Protein AF-0000000086678876 (afdb_homodimer)

Organism: NCBI:txid175570

Sequence (194 aa):
MVIDLQVRGDSGPVLAHASGFEWTQDLIDLDGSVYPMLAGLCAYLDTVFNQRQVPMLLAELERLPSGVIPVAAAAEIRRLAAMVMEGQHRYLWFCGDMVIDLQVRGDSGPVLAHASGFEWTQDLIDLDGSVYPMLAGLCAYLDTVFNQRQVPMLLAELERLPSGVIPVAAAAEIRRLAAMVMEGQHRYLWFCGD

Solvent-accessible surface area (backbone atoms only — not comparable to full-atom values): 10370 Å² total; per-residue (Å²): 97,57,26,36,33,33,29,26,41,83,83,57,52,76,77,45,71,46,76,41,46,70,59,47,70,64,47,70,64,40,55,45,88,80,31,49,62,66,37,31,56,46,47,63,38,57,30,55,36,31,63,68,30,42,59,57,41,53,56,40,60,74,66,50,65,86,75,61,60,51,69,69,35,50,52,47,51,52,53,48,45,49,53,25,66,75,46,80,67,27,28,41,34,39,40,28,97,98,55,26,33,34,34,30,26,40,83,84,59,54,76,77,44,72,46,74,42,47,71,60,47,71,62,47,71,63,40,55,46,89,79,32,49,62,64,36,30,55,44,47,65,37,58,30,56,35,31,61,66,32,42,61,56,40,52,54,40,60,74,66,50,65,86,74,62,58,51,67,69,36,51,52,47,52,52,54,50,46,48,52,24,67,74,45,78,67,28,27,41,32,38,40,29,98

Secondary structure (DSSP, 8-state):
-EEEEEEEETT--EEEEEEEEE--HHHHT--TTT-HHHHT--SSS-EEE-TTTHHHHHHHHHHSPTTSS-HHHHHHHHHHHHHHHHSSSEEEEEE--/-EEEEEEEETTS-EEEEEEEEE--HHHHT--TTT-HHHHT--SSS-EEE-TTTHHHHHHHHHHSPTTSS-HHHHHHHHHHHHHHHHSSSEEEEEE--

Structure (mmCIF, N/CA/C/O backbone):
data_AF-0000000086678876-model_v1
#
loop_
_entity.id
_entity.type
_entity.pdbx_description
1 polymer 'Uncharacterized protein'
#
loop_
_atom_site.group_PDB
_atom_site.id
_atom_site.type_symbol
_atom_site.label_atom_id
_atom_site.label_alt_id
_atom_site.label_comp_id
_atom_site.label_asym_id
_atom_site.label_entity_id
_atom_site.label_seq_id
_atom_site.pdbx_PDB_ins_code
_atom_site.Cartn_x
_atom_site.Cartn_y
_atom_site.Cartn_z
_atom_site.occupancy
_atom_site.B_iso_or_equiv
_atom_site.auth_seq_id
_atom_site.auth_comp_id
_atom_site.auth_asym_id
_atom_site.auth_atom_id
_atom_site.pdbx_PDB_model_num
ATOM 1 N N . MET A 1 1 ? -6.176 16.859 11.031 1 83.94 1 MET A N 1
ATOM 2 C CA . MET A 1 1 ? -5.918 15.5 11.492 1 83.94 1 MET A CA 1
ATOM 3 C C . MET A 1 1 ? -4.453 15.125 11.289 1 83.94 1 MET A C 1
ATOM 5 O O . MET A 1 1 ? -3.785 15.664 10.406 1 83.94 1 MET A O 1
ATOM 9 N N . VAL A 1 2 ? -3.861 14.43 12.297 1 85.94 2 VAL A N 1
ATOM 10 C CA . VAL A 1 2 ? -2.445 14.078 12.242 1 85.94 2 VAL A CA 1
ATOM 11 C C . VAL A 1 2 ? -2.287 12.609 11.875 1 85.94 2 VAL A C 1
ATOM 13 O O . VAL A 1 2 ? -3.109 11.773 12.266 1 85.94 2 VAL A O 1
ATOM 16 N N . ILE A 1 3 ? -1.321 12.367 10.977 1 87.12 3 ILE A N 1
ATOM 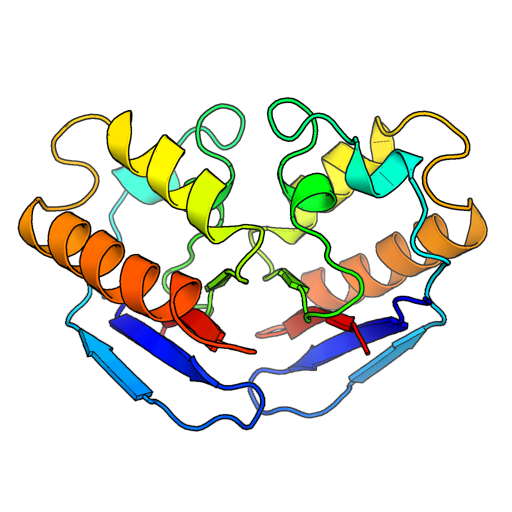17 C CA . ILE A 1 3 ? -0.91 11 10.656 1 87.12 3 ILE A CA 1
ATOM 18 C C . ILE A 1 3 ? 0.322 10.633 11.484 1 87.12 3 ILE A C 1
ATOM 20 O O . ILE A 1 3 ? 1.317 11.359 11.484 1 87.12 3 ILE A O 1
ATOM 24 N N . ASP A 1 4 ? 0.277 9.555 12.227 1 88.19 4 ASP A N 1
ATOM 25 C CA . ASP A 1 4 ? 1.425 9.047 12.977 1 88.19 4 ASP A CA 1
ATOM 26 C C . ASP A 1 4 ? 2.174 7.984 12.18 1 88.19 4 ASP A C 1
ATOM 28 O O . ASP A 1 4 ? 1.617 7.387 11.258 1 88.19 4 ASP A O 1
ATOM 32 N N . LEU A 1 5 ? 3.395 7.762 12.461 1 92.94 5 LEU A N 1
ATOM 33 C CA . LEU A 1 5 ? 4.242 6.809 11.75 1 92.94 5 LEU A CA 1
ATOM 34 C C . LEU A 1 5 ? 4.656 5.664 12.672 1 92.94 5 LEU A C 1
ATOM 36 O O . LEU A 1 5 ? 4.953 5.883 13.844 1 92.94 5 LEU A O 1
ATOM 40 N N . GLN A 1 6 ? 4.684 4.492 12.18 1 93.81 6 GLN A N 1
ATOM 41 C CA . GLN A 1 6 ? 5.121 3.322 12.93 1 93.81 6 GLN A CA 1
ATOM 42 C C . GLN A 1 6 ? 5.832 2.32 12.023 1 93.81 6 GLN A C 1
ATOM 44 O O . GLN A 1 6 ? 5.586 2.287 10.82 1 93.81 6 GLN A O 1
ATOM 49 N N . VAL A 1 7 ? 6.719 1.61 12.594 1 95.69 7 VAL A N 1
ATOM 50 C CA . VAL A 1 7 ? 7.188 0.359 12.016 1 95.69 7 VAL A CA 1
ATOM 51 C C . VAL A 1 7 ? 6.625 -0.822 12.797 1 95.69 7 VAL A C 1
ATOM 53 O O . VAL A 1 7 ? 6.723 -0.86 14.031 1 95.69 7 VAL A O 1
ATOM 56 N N . ARG A 1 8 ? 6.035 -1.69 12.094 1 93.56 8 ARG A N 1
ATOM 57 C CA . ARG A 1 8 ? 5.5 -2.889 12.734 1 93.56 8 ARG A CA 1
ATOM 58 C C . ARG A 1 8 ? 6.02 -4.152 12.047 1 93.56 8 ARG A C 1
ATOM 60 O O . ARG A 1 8 ? 6.293 -4.145 10.852 1 93.56 8 ARG A O 1
ATOM 67 N N . GLY A 1 9 ? 6.121 -5.18 12.859 1 86.69 9 GLY A N 1
ATOM 68 C CA . GLY A 1 9 ? 6.387 -6.488 12.289 1 86.69 9 GLY A CA 1
ATOM 69 C C . GLY A 1 9 ? 5.129 -7.227 11.875 1 86.69 9 GLY A C 1
ATOM 70 O O . GLY A 1 9 ? 4.02 -6.719 12.047 1 86.69 9 GLY A O 1
ATOM 71 N N . ASP A 1 10 ? 5.184 -8.414 11.164 1 74.5 10 ASP A N 1
ATOM 72 C CA . ASP A 1 10 ? 4.07 -9.25 10.719 1 74.5 10 ASP A CA 1
ATOM 73 C C . ASP A 1 10 ? 3.102 -9.523 11.867 1 74.5 10 ASP A C 1
ATOM 75 O O . ASP A 1 10 ? 1.886 -9.555 11.664 1 74.5 10 ASP A O 1
ATOM 79 N N . SER A 1 11 ? 3.666 -9.672 13.008 1 65.69 11 SER A N 1
ATOM 80 C CA . SER A 1 11 ? 2.848 -10.094 14.141 1 65.69 11 SER A CA 1
ATOM 81 C C . SER A 1 11 ? 2.27 -8.898 14.883 1 65.69 11 SER A C 1
ATOM 83 O O . SER A 1 11 ? 1.614 -9.055 15.914 1 65.69 11 SER A O 1
ATOM 85 N N . GLY A 1 12 ? 2.393 -7.84 14.258 1 69 12 GLY A N 1
ATOM 86 C CA . GLY A 1 12 ? 1.608 -6.781 14.875 1 69 12 GLY A CA 1
ATOM 87 C C . GLY A 1 12 ? 2.43 -5.875 15.773 1 69 12 GLY A C 1
ATOM 88 O O . GLY A 1 12 ? 2.225 -4.66 15.797 1 69 12 GLY A O 1
ATOM 89 N N . PRO A 1 13 ? 3.514 -6.387 16.375 1 80.88 13 PRO A N 1
ATOM 90 C CA . PRO A 1 13 ? 4.102 -5.465 17.359 1 80.88 13 PRO A CA 1
ATOM 91 C C . PRO A 1 13 ? 4.645 -4.191 16.703 1 80.88 13 PRO A C 1
ATOM 93 O O . PRO A 1 13 ? 5.137 -4.23 15.578 1 80.88 13 PRO A O 1
ATOM 96 N N . VAL A 1 14 ? 4.445 -3.047 17.453 1 90.56 14 VAL A N 1
ATOM 97 C CA . VAL A 1 14 ? 5.062 -1.783 17.062 1 90.56 14 VAL A CA 1
ATOM 98 C C . VAL A 1 14 ? 6.535 -1.778 17.469 1 90.56 14 VAL A C 1
ATOM 100 O O . VAL A 1 14 ? 6.859 -1.908 18.641 1 90.56 14 VAL A O 1
ATOM 103 N N . LEU A 1 15 ? 7.434 -1.687 16.578 1 93.5 15 LEU A N 1
ATOM 104 C CA . LEU A 1 15 ? 8.875 -1.722 16.781 1 93.5 15 LEU A CA 1
ATOM 105 C C . LEU A 1 15 ? 9.438 -0.312 16.953 1 93.5 15 LEU A C 1
ATOM 107 O O . LEU A 1 15 ? 10.469 -0.12 17.594 1 93.5 15 LEU A O 1
ATOM 111 N N . ALA A 1 16 ? 8.906 0.669 16.359 1 93.88 16 ALA A N 1
ATOM 112 C CA . ALA A 1 16 ? 9.289 2.076 16.422 1 93.88 16 ALA A CA 1
ATOM 113 C C . ALA A 1 16 ? 8.125 2.986 16.062 1 93.88 16 ALA A C 1
ATOM 115 O O . ALA A 1 16 ? 7.18 2.559 15.391 1 93.88 16 ALA A O 1
ATOM 116 N N . HIS A 1 17 ? 8.18 4.062 16.594 1 93.06 17 HIS A N 1
ATOM 117 C CA . HIS A 1 17 ? 7.16 5.059 16.281 1 93.06 17 HIS A CA 1
ATOM 118 C C . HIS A 1 17 ? 7.762 6.457 16.188 1 93.06 17 HIS A C 1
ATOM 120 O O . HIS A 1 17 ? 8.836 6.711 16.75 1 93.06 17 HIS A O 1
ATOM 126 N N . ALA A 1 18 ? 7.184 7.262 15.43 1 92.25 18 ALA A N 1
ATOM 127 C CA . ALA A 1 18 ? 7.543 8.672 15.328 1 92.25 18 ALA A CA 1
ATOM 128 C C . ALA A 1 18 ? 6.305 9.539 15.125 1 92.25 18 ALA A C 1
ATOM 130 O O . ALA A 1 18 ? 5.258 9.055 14.695 1 92.25 18 ALA A O 1
ATOM 131 N N . SER A 1 19 ? 6.559 10.773 15.539 1 85.38 19 SER A N 1
ATOM 132 C CA . SER A 1 19 ? 5.488 11.727 15.258 1 85.38 19 SER A CA 1
ATOM 133 C C . SER A 1 19 ? 5.293 11.906 13.758 1 85.38 19 SER A C 1
ATOM 135 O O . SER A 1 19 ? 6.27 11.953 13 1 85.38 19 SER A O 1
ATOM 137 N N . GLY A 1 20 ? 4.125 11.914 13.477 1 86.31 20 GLY A N 1
ATOM 138 C CA . GLY A 1 20 ? 3.807 12.148 12.078 1 86.31 20 GLY A CA 1
ATOM 139 C C . GLY A 1 20 ? 3.676 13.625 11.734 1 86.31 20 GLY A C 1
ATOM 140 O O . GLY A 1 20 ? 4.531 14.43 12.109 1 86.31 20 GLY A O 1
ATOM 141 N N . PHE A 1 21 ? 2.771 13.922 10.969 1 92.62 21 PHE A N 1
ATOM 142 C CA . PHE A 1 21 ? 2.598 15.273 10.438 1 92.62 21 PHE A CA 1
ATOM 143 C C . PHE A 1 21 ? 1.137 15.531 10.094 1 92.62 21 PHE A C 1
ATOM 145 O O . PHE A 1 21 ? 0.332 14.602 10.031 1 92.62 21 PHE A O 1
ATOM 152 N N . GLU A 1 22 ? 0.845 16.75 9.984 1 91.56 22 GLU A N 1
ATOM 153 C CA . GLU A 1 22 ? -0.523 17.172 9.703 1 91.56 22 GLU A CA 1
ATOM 154 C C . GLU A 1 22 ? -0.938 16.781 8.289 1 91.56 22 GLU A C 1
ATOM 156 O O . GLU A 1 22 ? -0.148 16.891 7.348 1 91.56 22 GLU A O 1
ATOM 161 N N . TRP A 1 23 ? -2.135 16.266 8.25 1 91 23 TRP A N 1
ATOM 162 C CA . TRP A 1 23 ? -2.764 16.031 6.953 1 91 23 TRP A CA 1
ATOM 163 C C . TRP A 1 23 ? -3.244 17.328 6.332 1 91 23 TRP A C 1
ATOM 165 O O . TRP A 1 23 ? -4.082 18.031 6.906 1 91 23 TRP A O 1
ATOM 175 N N . THR A 1 24 ? -2.67 17.688 5.176 1 93.38 24 THR A N 1
ATOM 176 C CA . THR A 1 24 ? -2.953 18.984 4.574 1 93.38 24 THR A CA 1
ATOM 177 C C . THR A 1 24 ? -3.656 18.828 3.23 1 93.38 24 THR A C 1
ATOM 179 O O . THR A 1 24 ? -3.664 17.734 2.658 1 93.38 24 THR A O 1
ATOM 182 N N . GLN A 1 25 ? -4.164 19.969 2.754 1 94.5 25 GLN A N 1
ATOM 183 C CA . GLN A 1 25 ? -4.781 20 1.432 1 94.5 25 GLN A CA 1
ATOM 184 C C . GLN A 1 25 ? -3.76 19.672 0.344 1 94.5 25 GLN A C 1
ATOM 186 O O . GLN A 1 25 ? -4.098 19.062 -0.67 1 94.5 25 GLN A O 1
ATOM 191 N N . ASP A 1 26 ? -2.52 20.109 0.548 1 94 26 ASP A N 1
ATOM 192 C CA . ASP A 1 26 ? -1.464 19.812 -0.418 1 94 26 ASP A CA 1
ATOM 193 C C . ASP A 1 26 ? -1.279 18.312 -0.599 1 94 26 ASP A C 1
ATOM 195 O O . ASP A 1 26 ? -1.046 17.844 -1.713 1 94 26 ASP A O 1
ATOM 199 N N . LEU A 1 27 ? -1.344 17.531 0.463 1 94.19 27 LEU A N 1
ATOM 200 C CA . LEU A 1 27 ? -1.21 16.078 0.399 1 94.19 27 LEU A CA 1
ATOM 201 C C . LEU A 1 27 ? -2.428 15.445 -0.27 1 94.19 27 LEU A C 1
ATOM 203 O O . LEU A 1 27 ? -2.291 14.523 -1.077 1 94.19 27 LEU A O 1
ATOM 207 N N . ILE A 1 28 ? -3.58 16 0.045 1 94.31 28 ILE A N 1
ATOM 208 C CA . ILE A 1 28 ? -4.82 15.508 -0.543 1 94.31 28 ILE A CA 1
ATOM 209 C C . ILE A 1 28 ? -4.781 15.688 -2.059 1 94.31 28 ILE A C 1
ATOM 211 O O . ILE A 1 28 ? -5.227 14.82 -2.809 1 94.31 28 ILE A O 1
ATOM 215 N N . ASP A 1 29 ? -4.176 16.766 -2.484 1 95.56 29 ASP A N 1
ATOM 216 C CA . ASP A 1 29 ? -4.234 17.156 -3.889 1 95.56 29 ASP A CA 1
ATOM 217 C C . ASP A 1 29 ? -3.041 16.609 -4.664 1 95.56 29 ASP A C 1
ATOM 219 O O . ASP A 1 29 ? -2.867 16.906 -5.848 1 95.56 29 ASP A O 1
ATOM 223 N N . LEU A 1 30 ? -2.217 15.898 -3.984 1 96.25 30 LEU A N 1
ATOM 224 C CA . LEU A 1 30 ? -1.05 15.367 -4.68 1 96.25 30 LEU A CA 1
ATOM 225 C C . LEU A 1 30 ? -1.468 14.562 -5.906 1 96.25 30 LEU A C 1
ATOM 227 O O . LEU A 1 30 ? -2.42 13.781 -5.848 1 96.25 30 LEU A O 1
ATOM 231 N N . ASP A 1 31 ? -0.723 14.797 -6.98 1 96.38 31 ASP A N 1
ATOM 232 C CA . ASP A 1 31 ? -0.979 14.07 -8.219 1 96.38 31 ASP A CA 1
ATOM 233 C C . ASP A 1 31 ? -0.571 12.602 -8.094 1 96.38 31 ASP A C 1
ATOM 235 O O . ASP A 1 31 ? 0.619 12.281 -8.086 1 96.38 31 ASP A O 1
ATOM 239 N N . GLY A 1 32 ? -1.473 11.719 -8.031 1 96.12 32 GLY A N 1
ATOM 240 C CA . GLY A 1 32 ? -1.23 10.297 -7.832 1 96.12 32 GLY A CA 1
ATOM 241 C C . GLY A 1 32 ? -0.498 9.648 -8.992 1 96.12 32 GLY A C 1
ATOM 242 O O . GLY A 1 32 ? 0.048 8.555 -8.859 1 96.12 32 GLY A O 1
ATOM 243 N N . SER A 1 33 ? -0.555 10.281 -10.172 1 95.38 33 SER A N 1
ATOM 244 C CA . SER A 1 33 ? 0.2 9.758 -11.305 1 95.38 33 SER A CA 1
ATOM 245 C C . SER A 1 33 ? 1.688 10.055 -11.164 1 95.38 33 SER A C 1
ATOM 247 O O . SER A 1 33 ? 2.523 9.383 -11.773 1 95.38 33 SER A O 1
ATOM 249 N N . VAL A 1 34 ? 2.074 11.031 -10.383 1 96.69 34 VAL A N 1
ATOM 250 C CA . VAL A 1 34 ? 3.463 11.422 -10.156 1 96.69 34 VAL A CA 1
ATOM 251 C C . VAL A 1 34 ? 3.955 10.852 -8.828 1 96.69 34 VAL A C 1
ATOM 253 O O . VAL A 1 34 ? 5.09 10.383 -8.734 1 96.69 34 VAL A O 1
ATOM 256 N N . TYR A 1 35 ? 3.082 10.906 -7.812 1 98.12 35 TYR A N 1
ATOM 257 C CA . TYR A 1 35 ? 3.43 10.469 -6.465 1 98.12 35 TYR A CA 1
ATOM 258 C C . TYR A 1 35 ? 2.465 9.398 -5.973 1 98.12 35 TYR A C 1
ATOM 260 O O . TYR A 1 35 ? 1.773 9.594 -4.969 1 98.12 35 TYR A O 1
ATOM 268 N N . PRO A 1 36 ? 2.434 8.289 -6.586 1 98.06 36 PRO A N 1
ATOM 269 C CA . PRO A 1 36 ? 1.426 7.273 -6.27 1 98.06 36 PRO A CA 1
ATOM 270 C C . PRO A 1 36 ? 1.496 6.805 -4.816 1 98.06 36 PRO A C 1
ATOM 272 O O . PRO A 1 36 ? 0.464 6.512 -4.207 1 98.06 36 PRO A O 1
ATOM 275 N N . MET A 1 37 ? 2.623 6.629 -4.238 1 98.31 37 MET A N 1
ATOM 276 C CA . MET A 1 37 ? 2.721 6.16 -2.861 1 98.31 37 MET A CA 1
ATOM 277 C C . MET A 1 37 ? 2.148 7.191 -1.894 1 98.31 37 MET A C 1
ATOM 279 O O . MET A 1 37 ? 1.276 6.871 -1.083 1 98.31 37 MET A O 1
ATOM 283 N N . LEU A 1 38 ? 2.633 8.438 -2.043 1 98.06 38 LEU A N 1
ATOM 284 C CA . LEU A 1 38 ? 2.232 9.484 -1.108 1 98.06 38 LEU A CA 1
ATOM 285 C C . LEU A 1 38 ? 0.77 9.867 -1.308 1 98.06 38 LEU A C 1
ATOM 287 O O . LEU A 1 38 ? 0.078 10.211 -0.349 1 98.06 38 LEU A O 1
ATOM 291 N N . ALA A 1 39 ? 0.306 9.789 -2.529 1 97.5 39 ALA A N 1
ATOM 292 C CA . ALA A 1 39 ? -1.089 10.109 -2.822 1 97.5 39 ALA A CA 1
ATOM 293 C C . ALA A 1 39 ? -2.029 9.078 -2.195 1 97.5 39 ALA A C 1
ATOM 295 O O . ALA A 1 39 ? -3.232 9.32 -2.082 1 97.5 39 ALA A O 1
ATOM 296 N N . GLY A 1 40 ? -1.505 7.953 -1.844 1 97.5 40 GLY A N 1
ATOM 297 C CA . GLY A 1 40 ? -2.295 6.902 -1.223 1 97.5 40 GLY A CA 1
ATOM 298 C C . GLY A 1 40 ? -2.494 7.109 0.268 1 97.5 40 GLY A C 1
ATOM 299 O O . GLY A 1 40 ? -3.297 6.414 0.894 1 97.5 40 GLY A O 1
ATOM 300 N N . LEU A 1 41 ? -1.745 8.016 0.866 1 96.69 41 LEU A N 1
ATOM 301 C CA . LEU A 1 41 ? -1.905 8.305 2.287 1 96.69 41 LEU A CA 1
ATOM 302 C C . LEU A 1 41 ? -3.303 8.836 2.582 1 96.69 41 LEU A C 1
ATOM 304 O O . LEU A 1 41 ? -3.912 9.492 1.734 1 96.69 41 LEU A O 1
ATOM 308 N N . CYS A 1 42 ? -3.723 8.555 3.787 1 92.94 42 CYS A N 1
ATOM 309 C CA . CYS A 1 42 ? -5.051 8.969 4.223 1 92.94 42 CYS A CA 1
ATOM 310 C C . CYS A 1 42 ? -5.055 9.305 5.711 1 92.94 42 CYS A C 1
ATOM 312 O O . CYS A 1 42 ? -4.445 8.602 6.516 1 92.94 42 CYS A O 1
ATOM 314 N N . ALA A 1 43 ? -5.723 10.367 6.086 1 90.88 43 ALA A N 1
ATOM 315 C CA . ALA A 1 43 ? -5.746 10.82 7.473 1 90.88 43 ALA A CA 1
ATOM 316 C C . ALA A 1 43 ? -6.617 9.906 8.328 1 90.88 43 ALA A C 1
ATOM 318 O O . ALA A 1 43 ? -6.426 9.82 9.547 1 90.88 43 ALA A O 1
ATOM 319 N N . TYR A 1 44 ? -7.574 9.203 7.703 1 91.69 44 TYR A N 1
ATOM 320 C CA . TYR A 1 44 ? -8.578 8.484 8.477 1 91.69 44 TYR A CA 1
ATOM 321 C C . TYR A 1 44 ? -8.336 6.977 8.406 1 91.69 44 TYR A C 1
ATOM 323 O O . TYR A 1 44 ? -8.961 6.211 9.141 1 91.69 44 TYR A O 1
ATOM 331 N N . LEU A 1 45 ? -7.586 6.609 7.527 1 92.5 45 LEU A N 1
ATOM 332 C CA . LEU A 1 45 ? -7.234 5.203 7.355 1 92.5 45 LEU A CA 1
ATOM 333 C C . LEU A 1 45 ? -5.727 5.004 7.469 1 92.5 45 LEU A C 1
ATOM 335 O O . LEU A 1 45 ? -4.949 5.898 7.137 1 92.5 45 LEU A O 1
ATOM 339 N N . ASP A 1 46 ? -5.391 3.818 7.883 1 93.88 46 ASP A N 1
ATOM 340 C CA . ASP A 1 46 ? -3.969 3.484 7.863 1 93.88 46 ASP A CA 1
ATOM 341 C C . ASP A 1 46 ? -3.484 3.223 6.438 1 93.88 46 ASP A C 1
ATOM 343 O O . ASP A 1 46 ? -4.242 2.734 5.602 1 93.88 46 ASP A O 1
ATOM 347 N N . THR A 1 47 ? -2.326 3.615 6.133 1 96.12 47 THR A N 1
ATOM 348 C CA . THR A 1 47 ? -1.587 3.244 4.934 1 96.12 47 THR A CA 1
ATOM 349 C C . THR A 1 47 ? -0.334 2.451 5.293 1 96.12 47 THR A C 1
ATOM 351 O O . THR A 1 47 ? 0.442 2.863 6.156 1 96.12 47 THR A O 1
ATOM 354 N N . VAL A 1 48 ? -0.151 1.342 4.676 1 96.38 48 VAL A N 1
ATOM 355 C CA . VAL A 1 48 ? 0.941 0.434 5.012 1 96.38 48 VAL A CA 1
ATOM 356 C C . VAL A 1 48 ? 1.822 0.211 3.785 1 96.38 48 VAL A C 1
ATOM 358 O O . VAL A 1 48 ? 1.317 -0.04 2.688 1 96.38 48 VAL A O 1
ATOM 361 N N . PHE A 1 49 ? 3.166 0.326 3.932 1 97.75 49 PHE A N 1
ATOM 362 C CA . PHE A 1 49 ? 4.125 0.028 2.875 1 97.75 49 PHE A CA 1
ATOM 363 C C . PHE A 1 49 ? 5.039 -1.119 3.283 1 97.75 49 PHE A C 1
ATOM 365 O O . PHE A 1 49 ? 5.66 -1.077 4.348 1 97.75 49 PHE A O 1
ATOM 372 N N . ASN A 1 50 ? 5.094 -2.127 2.436 1 96.75 50 ASN A N 1
ATOM 373 C CA . ASN A 1 50 ? 6.043 -3.211 2.658 1 96.75 50 ASN A CA 1
ATOM 374 C C . ASN A 1 50 ? 7.422 -2.875 2.096 1 96.75 50 ASN A C 1
ATOM 376 O O . ASN A 1 50 ? 7.633 -1.775 1.579 1 96.75 50 ASN A O 1
ATOM 380 N N . GLN A 1 51 ? 8.344 -3.789 2.221 1 96.5 51 GLN A N 1
ATOM 381 C CA . GLN A 1 51 ? 9.742 -3.578 1.869 1 96.5 51 GLN A CA 1
ATOM 382 C C . GLN A 1 51 ? 9.898 -3.273 0.382 1 96.5 51 GLN A C 1
ATOM 384 O O . GLN A 1 51 ? 10.797 -2.525 -0.015 1 96.5 51 GLN A O 1
ATOM 389 N N . ARG A 1 52 ? 9.055 -3.812 -0.425 1 95.62 52 ARG A N 1
ATOM 390 C CA . ARG A 1 52 ? 9.133 -3.564 -1.861 1 95.62 52 ARG A CA 1
ATOM 391 C C . ARG A 1 52 ? 8.648 -2.158 -2.199 1 95.62 52 ARG A C 1
ATOM 393 O O . ARG A 1 52 ? 9.125 -1.546 -3.158 1 95.62 52 ARG A O 1
ATOM 400 N N . GLN A 1 53 ? 7.746 -1.671 -1.449 1 97.56 53 GLN A N 1
ATOM 401 C CA . GLN A 1 53 ? 7.113 -0.381 -1.705 1 97.56 53 GLN A CA 1
ATOM 402 C C . GLN A 1 53 ? 7.934 0.761 -1.11 1 97.56 53 GLN A C 1
ATOM 404 O O . GLN A 1 53 ? 7.922 1.877 -1.634 1 97.56 53 GLN A O 1
ATOM 409 N N . VAL A 1 54 ? 8.688 0.501 -0.069 1 98.25 54 VAL A N 1
ATOM 410 C CA . VAL A 1 54 ? 9.375 1.531 0.703 1 98.25 54 VAL A CA 1
ATOM 411 C C . VAL A 1 54 ? 10.359 2.283 -0.195 1 98.25 54 VAL A C 1
ATOM 413 O O . VAL A 1 54 ? 10.391 3.516 -0.193 1 98.25 54 VAL A O 1
ATOM 416 N N . PRO A 1 55 ? 11.102 1.621 -1.036 1 98.12 55 PRO A N 1
ATOM 417 C CA . PRO A 1 55 ? 11.992 2.385 -1.915 1 98.12 55 PRO A CA 1
ATOM 418 C C . PRO A 1 55 ? 11.234 3.311 -2.863 1 98.12 55 PRO A C 1
ATOM 420 O O . PRO A 1 55 ? 11.711 4.398 -3.186 1 98.12 55 PRO A O 1
ATOM 423 N N . MET A 1 56 ? 10.086 2.9 -3.318 1 97.81 56 MET A N 1
ATOM 424 C CA . MET A 1 56 ? 9.258 3.746 -4.176 1 97.81 56 MET A CA 1
ATOM 425 C C . MET A 1 56 ? 8.797 4.992 -3.432 1 97.81 56 MET A C 1
ATOM 427 O O . MET A 1 56 ? 8.812 6.094 -3.984 1 97.81 56 MET A O 1
ATOM 431 N N . LEU A 1 57 ? 8.391 4.781 -2.193 1 98.31 57 LEU A N 1
ATOM 432 C CA . LEU A 1 57 ? 7.984 5.891 -1.341 1 98.31 57 LEU A CA 1
ATOM 433 C C . LEU A 1 57 ? 9.125 6.883 -1.147 1 98.31 57 LEU A C 1
ATOM 435 O O . LEU A 1 57 ? 8.93 8.094 -1.268 1 98.31 57 LEU A O 1
ATOM 439 N N . LEU A 1 58 ? 10.312 6.336 -0.863 1 98.38 58 LEU A N 1
ATOM 440 C CA . LEU A 1 58 ? 11.477 7.184 -0.614 1 98.38 58 LEU A CA 1
ATOM 441 C C . LEU A 1 58 ? 11.852 7.973 -1.863 1 98.38 58 LEU A C 1
ATOM 443 O O . LEU A 1 58 ? 12.234 9.141 -1.772 1 98.38 58 LEU A O 1
ATOM 447 N N . ALA A 1 59 ? 11.727 7.363 -2.963 1 98.19 59 ALA A N 1
ATOM 448 C CA . ALA A 1 59 ? 12 8.07 -4.215 1 98.19 59 ALA A CA 1
ATOM 449 C C . ALA A 1 59 ? 11.039 9.234 -4.406 1 98.19 59 ALA A C 1
ATOM 451 O O . ALA A 1 59 ? 11.43 10.297 -4.895 1 98.19 59 ALA A O 1
ATOM 452 N N . GLU A 1 60 ? 9.758 9.016 -4.094 1 98.25 60 GLU A N 1
ATOM 453 C CA . GLU A 1 60 ? 8.789 10.102 -4.176 1 98.25 60 GLU A CA 1
ATOM 454 C C . GLU A 1 60 ? 9.133 11.227 -3.213 1 98.25 60 GLU A C 1
ATOM 456 O O . GLU A 1 60 ? 9.016 12.406 -3.561 1 98.25 60 GLU A O 1
ATOM 461 N N . LEU A 1 61 ? 9.5 10.836 -2.016 1 97.44 61 LEU A N 1
ATOM 462 C CA . LEU A 1 61 ? 9.836 11.82 -0.995 1 97.44 61 LEU A CA 1
ATOM 463 C C . LEU A 1 61 ? 10.977 12.711 -1.46 1 97.44 61 LEU A C 1
ATOM 465 O O . LEU A 1 61 ? 10.984 13.914 -1.181 1 97.44 61 LEU A O 1
ATOM 469 N N . GLU A 1 62 ? 11.891 12.18 -2.178 1 97.19 62 GLU A N 1
ATOM 470 C CA . GLU A 1 62 ? 13.055 12.922 -2.666 1 97.19 62 GLU A CA 1
ATOM 471 C C . GLU A 1 62 ? 12.641 13.984 -3.678 1 97.19 62 GLU A C 1
ATOM 473 O O . GLU A 1 62 ? 13.297 15.016 -3.801 1 97.19 62 GLU A O 1
ATOM 478 N N . ARG A 1 63 ? 11.547 13.742 -4.328 1 96.31 63 ARG A N 1
ATOM 479 C CA . ARG A 1 63 ? 11.156 14.656 -5.398 1 96.31 63 ARG A CA 1
ATOM 480 C C . ARG A 1 63 ? 9.984 15.531 -4.965 1 96.31 63 ARG A C 1
ATOM 482 O O . ARG A 1 63 ? 9.484 16.344 -5.746 1 96.31 63 ARG A O 1
ATOM 489 N N . LEU A 1 64 ? 9.492 15.266 -3.795 1 97.25 64 LEU A N 1
ATOM 490 C CA . LEU A 1 64 ? 8.32 15.977 -3.303 1 97.25 64 LEU A CA 1
ATOM 491 C C . LEU A 1 64 ? 8.617 17.469 -3.146 1 97.25 64 LEU A C 1
ATOM 493 O O . LEU A 1 64 ? 9.656 17.844 -2.6 1 97.25 64 LEU A O 1
ATOM 497 N N . PRO A 1 65 ? 7.773 18.359 -3.68 1 95.69 65 PRO A N 1
ATOM 498 C CA . PRO A 1 65 ? 7.988 19.797 -3.48 1 95.69 65 PRO A CA 1
ATOM 499 C C . PRO A 1 65 ? 8.109 20.172 -2.006 1 95.69 65 PRO A C 1
ATOM 501 O O . PRO A 1 65 ? 7.457 19.562 -1.153 1 95.69 65 PRO A O 1
ATOM 504 N N . SER A 1 66 ? 8.875 21.203 -1.779 1 94.31 66 SER A N 1
ATOM 505 C CA . SER A 1 66 ? 9.078 21.672 -0.413 1 94.31 66 SER A CA 1
ATOM 506 C C . SER A 1 66 ? 7.762 22.109 0.228 1 94.31 66 SER A C 1
ATOM 508 O O . SER A 1 66 ? 6.93 22.734 -0.421 1 94.31 66 SER A O 1
ATOM 510 N N . GLY A 1 67 ? 7.617 21.766 1.506 1 93.56 67 GLY A N 1
ATOM 511 C CA . GLY A 1 67 ? 6.484 22.266 2.264 1 93.56 67 GLY A CA 1
ATOM 512 C C . GLY A 1 67 ? 5.309 21.312 2.295 1 93.56 67 GLY A C 1
ATOM 513 O O . GLY A 1 67 ? 4.402 21.453 3.117 1 93.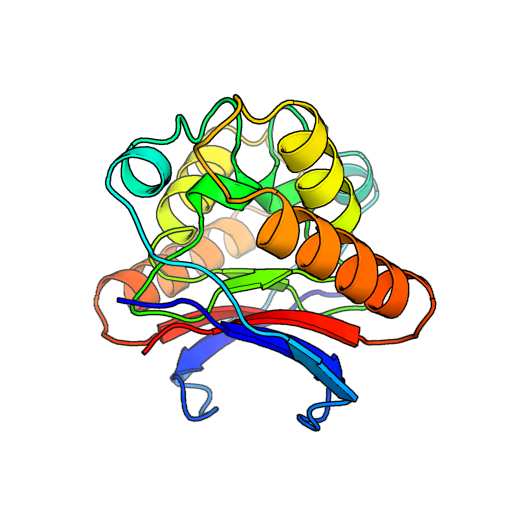56 67 GLY A O 1
ATOM 514 N N . VAL A 1 68 ? 5.227 20.391 1.417 1 95.44 68 VAL A N 1
ATOM 515 C CA . VAL A 1 68 ? 4.117 19.438 1.399 1 95.44 68 VAL A CA 1
ATOM 516 C C . VAL A 1 68 ? 4.176 18.547 2.641 1 95.44 68 VAL A C 1
ATOM 518 O O . VAL A 1 68 ? 3.166 18.359 3.322 1 95.44 68 VAL A O 1
ATOM 521 N N . ILE A 1 69 ? 5.285 17.984 2.887 1 95.5 69 ILE A N 1
ATOM 522 C CA . ILE A 1 69 ? 5.59 17.281 4.129 1 95.5 69 ILE A CA 1
ATOM 523 C C . ILE A 1 69 ? 6.699 18.016 4.879 1 95.5 69 ILE A C 1
ATOM 525 O O . ILE A 1 69 ? 7.73 18.359 4.293 1 95.5 69 ILE A O 1
ATOM 529 N N . PRO A 1 70 ? 6.441 18.297 6.133 1 95.06 70 PRO A N 1
ATOM 530 C CA . PRO A 1 70 ? 7.488 19 6.895 1 95.06 70 PRO A CA 1
ATOM 531 C C . PRO A 1 70 ? 8.812 18.234 6.891 1 95.06 70 PRO A C 1
ATOM 533 O O . PRO A 1 70 ? 8.828 17 6.934 1 95.06 70 PRO A O 1
ATOM 536 N N . VAL A 1 71 ? 9.914 19.016 6.938 1 94.88 71 VAL A N 1
ATOM 537 C CA . VAL A 1 71 ? 11.266 18.469 6.859 1 94.88 71 VAL A CA 1
ATOM 538 C C . VAL A 1 71 ? 11.477 17.438 7.965 1 94.88 71 VAL A C 1
ATOM 540 O O . VAL A 1 71 ? 12.016 16.359 7.723 1 94.88 71 VAL A O 1
ATOM 543 N N . ALA A 1 72 ? 11.039 17.766 9.164 1 94.56 72 ALA A N 1
ATOM 544 C CA . ALA A 1 72 ? 11.219 16.859 10.297 1 94.56 72 ALA A CA 1
ATOM 545 C C . ALA A 1 72 ? 10.477 15.555 10.078 1 94.56 72 ALA A C 1
ATOM 547 O O . ALA A 1 72 ? 10.984 14.477 10.398 1 94.56 72 ALA A O 1
ATOM 548 N N . ALA A 1 73 ? 9.273 15.688 9.578 1 95.31 73 ALA A N 1
ATOM 549 C CA . ALA A 1 73 ? 8.484 14.492 9.297 1 95.31 73 ALA A CA 1
ATOM 550 C C . ALA A 1 73 ? 9.133 13.641 8.211 1 95.31 73 ALA A C 1
ATOM 552 O O . ALA A 1 73 ? 9.148 12.414 8.297 1 95.31 73 ALA A O 1
ATOM 553 N N . ALA A 1 74 ? 9.594 14.258 7.172 1 96.44 74 ALA A N 1
ATOM 554 C CA . ALA A 1 74 ? 10.289 13.547 6.102 1 96.44 74 ALA A CA 1
ATOM 555 C C . ALA A 1 74 ? 11.5 12.797 6.645 1 96.44 74 ALA A C 1
ATOM 557 O O . ALA A 1 74 ? 11.781 11.664 6.23 1 96.44 74 ALA A O 1
ATOM 558 N N . ALA A 1 75 ? 12.25 13.438 7.527 1 96.5 75 ALA A N 1
ATOM 559 C CA . ALA A 1 75 ? 13.406 12.789 8.141 1 96.5 75 ALA A CA 1
ATOM 560 C C . ALA A 1 75 ? 12.992 11.547 8.914 1 96.5 75 ALA A C 1
ATOM 562 O O . ALA A 1 75 ? 13.68 10.516 8.867 1 96.5 75 ALA A O 1
ATOM 563 N N . GLU A 1 76 ? 11.883 11.656 9.625 1 96.44 76 GLU A N 1
ATOM 564 C CA . GLU A 1 76 ? 11.383 10.508 10.383 1 96.44 76 GLU A CA 1
ATOM 565 C C . GLU A 1 76 ? 10.938 9.383 9.453 1 96.44 76 GLU A C 1
ATOM 567 O O . GLU A 1 76 ? 11.164 8.203 9.734 1 96.44 76 GLU A O 1
ATOM 572 N N . ILE A 1 77 ? 10.25 9.742 8.352 1 97.44 77 ILE A N 1
ATOM 573 C CA . ILE A 1 77 ? 9.859 8.742 7.371 1 97.44 77 ILE A CA 1
ATOM 574 C C . ILE A 1 77 ? 11.094 8 6.871 1 97.44 77 ILE A C 1
ATOM 576 O O . ILE A 1 77 ? 11.102 6.77 6.797 1 97.44 77 ILE A O 1
ATOM 580 N N . ARG A 1 78 ? 12.164 8.734 6.559 1 97.88 78 ARG A N 1
ATOM 581 C CA . ARG A 1 78 ? 13.391 8.117 6.062 1 97.88 78 ARG A CA 1
ATOM 582 C C . ARG A 1 78 ? 14.016 7.207 7.117 1 97.88 78 ARG A C 1
ATOM 584 O O . ARG A 1 78 ? 14.469 6.105 6.801 1 97.88 78 ARG A O 1
ATOM 591 N N . ARG A 1 79 ? 14.031 7.695 8.297 1 97.81 79 ARG A N 1
ATOM 592 C CA . ARG A 1 79 ? 14.602 6.91 9.383 1 97.81 79 ARG A CA 1
ATOM 593 C C . ARG A 1 79 ? 13.844 5.598 9.57 1 97.81 79 ARG A C 1
ATOM 595 O O . ARG A 1 79 ? 14.453 4.531 9.648 1 97.81 79 ARG A O 1
ATOM 602 N N . LEU A 1 80 ? 12.539 5.641 9.656 1 97.62 80 LEU A N 1
ATOM 603 C CA . LEU A 1 80 ? 11.727 4.449 9.859 1 97.62 80 LEU A CA 1
ATOM 604 C C . LEU A 1 80 ? 11.781 3.531 8.648 1 97.62 80 LEU A C 1
ATOM 606 O O . LEU A 1 80 ? 11.758 2.307 8.789 1 97.62 80 LEU A O 1
ATOM 610 N N . ALA A 1 81 ? 11.789 4.164 7.48 1 97.81 81 ALA A N 1
ATOM 611 C CA . ALA A 1 81 ? 11.945 3.381 6.258 1 97.81 81 ALA A CA 1
ATOM 612 C C . ALA A 1 81 ? 13.234 2.562 6.293 1 97.81 81 ALA A C 1
ATOM 614 O O . ALA A 1 81 ? 13.258 1.404 5.871 1 97.81 81 ALA A O 1
ATOM 615 N N . ALA A 1 82 ? 14.32 3.148 6.754 1 97.62 82 ALA A N 1
ATOM 616 C CA . ALA A 1 82 ? 15.586 2.43 6.883 1 97.62 82 ALA A CA 1
ATOM 617 C C . ALA A 1 82 ? 15.445 1.22 7.797 1 97.62 82 ALA A C 1
ATOM 619 O O . ALA A 1 82 ? 16 0.153 7.52 1 97.62 82 ALA A O 1
ATOM 620 N N . MET A 1 83 ? 14.703 1.411 8.812 1 96.19 83 MET A N 1
ATOM 621 C CA . MET A 1 83 ? 14.461 0.309 9.742 1 96.19 83 MET A CA 1
ATOM 622 C C . MET A 1 83 ? 13.727 -0.831 9.047 1 96.19 83 MET A C 1
ATOM 624 O O . MET A 1 83 ? 14.008 -2.004 9.297 1 96.19 83 MET A O 1
ATOM 628 N N . VAL A 1 84 ? 12.758 -0.473 8.25 1 96.88 84 VAL A N 1
ATOM 629 C CA . VAL A 1 84 ? 11.992 -1.474 7.508 1 96.88 84 VAL A CA 1
ATOM 630 C C . VAL A 1 84 ? 12.922 -2.236 6.562 1 96.88 84 VAL A C 1
ATOM 632 O O . VAL A 1 84 ? 12.867 -3.467 6.488 1 96.88 84 VAL A O 1
ATOM 635 N N . MET A 1 85 ? 13.789 -1.515 5.922 1 96.62 85 MET A N 1
ATOM 636 C CA . MET A 1 85 ? 14.664 -2.113 4.914 1 96.62 85 MET A CA 1
ATOM 637 C C . MET A 1 85 ? 15.727 -2.982 5.566 1 96.62 85 MET A C 1
ATOM 639 O O . MET A 1 85 ? 16.203 -3.955 4.973 1 96.62 85 MET A O 1
ATOM 643 N N . GLU A 1 86 ? 16.078 -2.721 6.738 1 94.94 86 GLU A N 1
ATOM 644 C CA . GLU A 1 86 ? 17.141 -3.428 7.438 1 94.94 86 GLU A CA 1
ATOM 645 C C . GLU A 1 86 ? 16.625 -4.699 8.102 1 94.94 86 GLU A C 1
ATOM 647 O O . GLU A 1 86 ? 17.406 -5.578 8.477 1 94.94 86 GLU A O 1
ATOM 652 N N . GLY A 1 87 ? 15.328 -4.723 8.289 1 91.31 87 GLY A N 1
ATOM 653 C CA . GLY A 1 87 ? 14.758 -5.863 8.984 1 91.31 87 GLY A CA 1
ATOM 654 C C . GLY A 1 87 ? 13.977 -6.793 8.07 1 91.31 87 GLY A C 1
ATOM 655 O O . GLY A 1 87 ? 13.836 -6.52 6.879 1 91.31 87 GLY A O 1
ATOM 656 N N . GLN A 1 88 ? 13.57 -7.93 8.68 1 90.25 88 GLN A N 1
ATOM 657 C CA . GLN A 1 88 ? 12.734 -8.867 7.945 1 90.25 88 GLN A CA 1
ATOM 658 C C . GLN A 1 88 ? 11.266 -8.742 8.359 1 90.25 88 GLN A C 1
ATOM 660 O O . GLN A 1 88 ? 10.969 -8.523 9.539 1 90.25 88 GLN A O 1
ATOM 665 N N . HIS A 1 89 ? 10.445 -8.82 7.41 1 91.19 89 HIS A N 1
ATOM 666 C CA . HIS A 1 89 ? 9 -8.844 7.645 1 91.19 89 HIS A CA 1
ATOM 667 C C . HIS A 1 89 ? 8.555 -7.621 8.438 1 91.19 89 HIS A C 1
ATOM 669 O O . HIS A 1 89 ? 7.852 -7.754 9.445 1 91.19 89 HIS A O 1
ATOM 675 N N . ARG A 1 90 ? 9.055 -6.48 8.094 1 94.62 90 ARG A N 1
ATOM 676 C CA . ARG A 1 90 ? 8.648 -5.219 8.703 1 94.62 90 ARG A CA 1
ATOM 677 C C . ARG A 1 90 ? 7.895 -4.348 7.699 1 94.62 90 ARG A C 1
ATOM 679 O O . ARG A 1 90 ? 8.117 -4.449 6.492 1 94.62 90 ARG A O 1
ATOM 686 N N . TYR A 1 91 ? 7.074 -3.488 8.273 1 96.5 91 TYR A N 1
ATOM 687 C CA . TYR A 1 91 ? 6.227 -2.611 7.469 1 96.5 91 TYR A CA 1
ATOM 688 C C . TYR A 1 91 ? 6.25 -1.188 8.008 1 96.5 91 TYR A C 1
ATOM 690 O O . TYR A 1 91 ? 6.359 -0.976 9.219 1 96.5 91 TYR A O 1
ATOM 698 N N . LEU A 1 92 ? 6.18 -0.275 7.18 1 97 92 LEU A N 1
ATOM 699 C CA . LEU A 1 92 ? 6.031 1.136 7.523 1 97 92 LEU A CA 1
ATOM 700 C C . LEU A 1 92 ? 4.559 1.538 7.527 1 97 92 LEU A C 1
ATOM 702 O O . LEU A 1 92 ? 3.873 1.408 6.512 1 97 92 LEU A O 1
ATOM 706 N N . TRP A 1 93 ? 4.094 2.002 8.625 1 96.12 93 TRP A N 1
ATOM 707 C CA . TRP A 1 93 ? 2.699 2.391 8.805 1 96.12 93 TRP A CA 1
ATOM 708 C C . TRP A 1 93 ? 2.562 3.904 8.906 1 96.12 93 TRP A C 1
ATOM 710 O O . TRP A 1 93 ? 3.293 4.551 9.664 1 96.12 93 TRP A O 1
ATOM 720 N N . PHE A 1 94 ? 1.74 4.477 8.125 1 96.12 94 PHE A N 1
ATOM 721 C CA . PHE A 1 94 ? 1.135 5.785 8.344 1 96.12 94 PHE A CA 1
ATOM 722 C C . PHE A 1 94 ? -0.244 5.641 8.977 1 96.12 94 PHE A C 1
ATOM 724 O O . PHE A 1 94 ? -1.197 5.227 8.32 1 96.12 94 PHE A O 1
ATOM 731 N N . CYS A 1 95 ? -0.366 5.961 10.219 1 93.12 95 CYS A N 1
ATOM 732 C CA . CYS A 1 95 ? -1.552 5.648 11.008 1 93.12 95 CYS A CA 1
ATOM 733 C C . CYS A 1 95 ? -2.531 6.816 11.008 1 93.12 95 CYS A C 1
ATOM 735 O O . CYS A 1 95 ? -2.225 7.891 11.523 1 93.12 95 CYS A O 1
ATOM 737 N N . GLY A 1 96 ? -3.67 6.531 10.438 1 88.88 96 GLY A N 1
ATOM 738 C CA . GLY A 1 96 ? -4.746 7.504 10.516 1 88.88 96 GLY A CA 1
ATOM 739 C C . GLY A 1 96 ? -5.668 7.285 11.703 1 88.88 96 GLY A C 1
ATOM 740 O O . GLY A 1 96 ? -5.637 6.223 12.328 1 88.88 96 GLY A O 1
ATOM 741 N N . ASP A 1 97 ? -6.414 8.383 12.094 1 82 97 ASP A N 1
ATOM 742 C CA . ASP A 1 97 ? -7.309 8.312 13.242 1 82 97 ASP A CA 1
ATOM 743 C C . ASP A 1 97 ? -8.773 8.43 12.812 1 82 97 ASP A C 1
ATOM 745 O O . ASP A 1 97 ? -9.078 9.125 11.836 1 82 97 ASP A O 1
ATOM 749 N N . MET B 1 1 ? 5.43 -19.375 -5.961 1 85 1 MET B N 1
ATOM 750 C CA . MET B 1 1 ? 4.73 -18.938 -4.754 1 85 1 MET B CA 1
A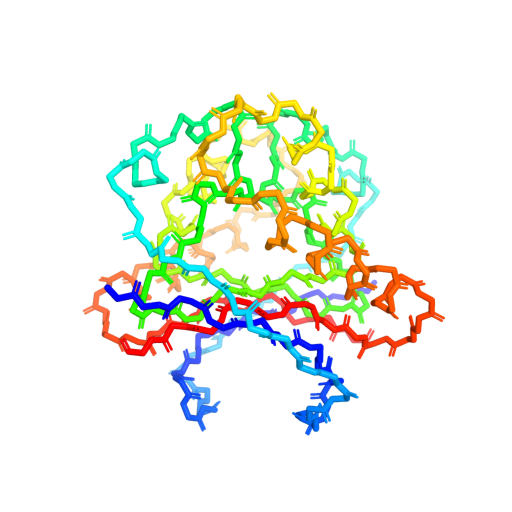TOM 751 C C . MET B 1 1 ? 3.414 -18.25 -5.102 1 85 1 MET B C 1
ATOM 753 O O . MET B 1 1 ? 3.271 -17.688 -6.188 1 85 1 MET B O 1
ATOM 757 N N . VAL B 1 2 ? 2.344 -18.547 -4.297 1 86.75 2 VAL B N 1
ATOM 758 C CA . VAL B 1 2 ? 1.02 -18 -4.586 1 86.75 2 VAL B CA 1
ATOM 759 C C . VAL B 1 2 ? 0.705 -16.859 -3.625 1 86.75 2 VAL B C 1
ATOM 761 O O . VAL B 1 2 ? 1.102 -16.891 -2.457 1 86.75 2 VAL B O 1
ATOM 764 N N . ILE B 1 3 ? 0.135 -15.805 -4.188 1 88.56 3 ILE B N 1
ATOM 765 C CA . ILE B 1 3 ? -0.397 -14.703 -3.393 1 88.56 3 ILE B CA 1
ATOM 766 C C . ILE B 1 3 ? -1.899 -14.891 -3.195 1 88.56 3 ILE B C 1
ATOM 768 O O . ILE B 1 3 ? -2.639 -15.086 -4.16 1 88.56 3 ILE B O 1
ATOM 772 N N . ASP B 1 4 ? -2.385 -14.891 -1.997 1 89.94 4 ASP B N 1
ATOM 773 C CA . ASP B 1 4 ? -3.811 -14.969 -1.696 1 89.94 4 ASP B CA 1
ATOM 774 C C . ASP B 1 4 ? -4.402 -13.57 -1.489 1 89.94 4 ASP B C 1
ATOM 776 O O . ASP B 1 4 ? -3.672 -12.617 -1.21 1 89.94 4 ASP B O 1
ATOM 780 N N . LEU B 1 5 ? -5.66 -13.422 -1.65 1 93.31 5 LEU B N 1
ATOM 781 C CA . LEU B 1 5 ? -6.344 -12.141 -1.53 1 93.31 5 LEU B CA 1
ATOM 782 C C . LEU B 1 5 ? -7.316 -12.156 -0.355 1 93.31 5 LEU B C 1
ATOM 784 O O . LEU B 1 5 ? -7.992 -13.156 -0.111 1 93.31 5 LEU B O 1
ATOM 788 N N . GLN B 1 6 ? -7.402 -11.109 0.344 1 94.25 6 GLN B N 1
ATOM 789 C CA . GLN B 1 6 ? -8.336 -10.961 1.458 1 94.25 6 GLN B CA 1
ATOM 790 C C . GLN B 1 6 ? -8.828 -9.523 1.576 1 94.25 6 GLN B C 1
ATOM 792 O O . GLN B 1 6 ? -8.156 -8.594 1.141 1 94.25 6 GLN B O 1
ATOM 797 N N . VAL B 1 7 ? -10.016 -9.398 2.08 1 95.75 7 VAL B N 1
ATOM 798 C CA . VAL B 1 7 ? -10.477 -8.125 2.637 1 95.75 7 VAL B CA 1
ATOM 799 C C . VAL B 1 7 ? -10.523 -8.219 4.16 1 95.75 7 VAL B C 1
ATOM 801 O O . VAL B 1 7 ? -11.094 -9.164 4.711 1 95.75 7 VAL B O 1
ATOM 804 N N . ARG B 1 8 ? -9.906 -7.293 4.754 1 93.75 8 ARG B N 1
ATOM 805 C CA . ARG B 1 8 ? -9.93 -7.25 6.215 1 93.75 8 ARG B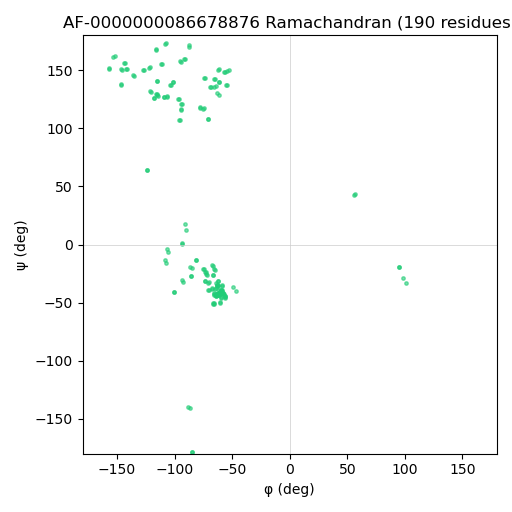 CA 1
ATOM 806 C C . ARG B 1 8 ? -10.383 -5.887 6.719 1 93.75 8 ARG B C 1
ATOM 808 O O . ARG B 1 8 ? -10.156 -4.867 6.062 1 93.75 8 ARG B O 1
ATOM 815 N N . GLY B 1 9 ? -11.008 -5.93 7.871 1 86.88 9 GLY B N 1
ATOM 816 C CA . GLY B 1 9 ? -11.289 -4.68 8.562 1 86.88 9 GLY B CA 1
ATOM 817 C C . GLY B 1 9 ? -10.156 -4.227 9.461 1 86.88 9 GLY B C 1
ATOM 818 O O . GLY B 1 9 ? -9.117 -4.891 9.547 1 86.88 9 GLY B O 1
ATOM 819 N N . ASP B 1 10 ? -10.141 -3.002 10.039 1 74.38 10 ASP B N 1
ATOM 820 C CA . ASP B 1 10 ? -9.141 -2.436 10.938 1 74.38 10 ASP B CA 1
ATOM 821 C C . ASP B 1 10 ? -8.766 -3.428 12.039 1 74.38 10 ASP B C 1
ATOM 823 O O . ASP B 1 10 ? -7.594 -3.529 12.414 1 74.38 10 ASP B O 1
ATOM 827 N N . SER B 1 11 ? -9.758 -4.109 12.523 1 65 11 SER B N 1
ATOM 828 C CA . SER B 1 11 ? -9.547 -4.941 13.703 1 65 11 SER B CA 1
ATOM 829 C C . SER B 1 11 ? -9.141 -6.355 13.312 1 65 11 SER B C 1
ATOM 831 O O . SER B 1 11 ? -9.023 -7.234 14.172 1 65 11 SER B O 1
ATOM 833 N N . GLY B 1 12 ? -8.727 -6.473 12.133 1 67.38 12 GLY B N 1
ATOM 834 C CA . GLY B 1 12 ? -8.086 -7.766 11.945 1 67.38 12 GLY B CA 1
ATOM 835 C C . GLY B 1 12 ? -8.977 -8.781 11.25 1 67.38 12 GLY B C 1
ATOM 836 O O . GLY B 1 12 ? -8.562 -9.414 10.281 1 67.38 12 GLY B O 1
ATOM 837 N N . PRO B 1 13 ? -10.312 -8.727 11.484 1 79.62 13 PRO B N 1
ATOM 838 C CA . PRO B 1 13 ? -11.008 -9.891 10.945 1 79.62 13 PRO B CA 1
ATOM 839 C C . PRO B 1 13 ? -10.969 -9.953 9.414 1 79.62 13 PRO B C 1
ATOM 841 O O . PRO B 1 13 ? -10.961 -8.906 8.758 1 79.62 13 PRO B O 1
ATOM 844 N N . VAL B 1 14 ? -10.836 -11.219 8.898 1 90.12 14 VAL B N 1
ATOM 845 C CA . VAL B 1 14 ? -10.969 -11.461 7.465 1 90.12 14 VAL B CA 1
ATOM 846 C C . VAL B 1 14 ? -12.445 -11.461 7.074 1 90.12 14 VAL B C 1
ATOM 848 O O . VAL B 1 14 ? -13.227 -12.266 7.582 1 90.12 14 VAL B O 1
ATOM 851 N N . LEU B 1 15 ? -12.891 -10.594 6.246 1 93.12 15 LEU B N 1
ATOM 852 C CA . LEU B 1 15 ? -14.273 -10.43 5.812 1 93.12 15 LEU B CA 1
ATOM 853 C C . LEU B 1 15 ? -14.539 -11.211 4.535 1 93.12 15 LEU B C 1
ATOM 855 O O . LEU B 1 15 ? -15.68 -11.602 4.27 1 93.12 15 LEU B O 1
ATOM 859 N N . ALA B 1 16 ? -13.625 -11.406 3.693 1 93.44 16 ALA B N 1
ATOM 860 C CA . ALA B 1 16 ? -13.703 -12.156 2.441 1 93.44 16 ALA B CA 1
ATOM 861 C C . ALA B 1 16 ? -12.32 -12.625 2.002 1 93.44 16 ALA B C 1
ATOM 863 O O . ALA B 1 16 ? -11.305 -12.07 2.42 1 93.44 16 ALA B O 1
ATOM 864 N N . HIS B 1 17 ? -12.344 -13.641 1.335 1 92.81 17 HIS B N 1
ATOM 865 C CA . HIS B 1 17 ? -11.102 -14.172 0.799 1 92.81 17 HIS B CA 1
ATOM 866 C C . HIS B 1 17 ? -11.305 -14.75 -0.598 1 92.81 17 HIS B C 1
ATOM 868 O O . HIS B 1 17 ? -12.422 -15.102 -0.971 1 92.81 17 HIS B O 1
ATOM 874 N N . ALA B 1 18 ? -10.305 -14.711 -1.352 1 92 18 ALA B N 1
ATOM 875 C CA . ALA B 1 18 ? -10.289 -15.336 -2.672 1 92 18 ALA B CA 1
ATOM 876 C C . ALA B 1 18 ? -8.914 -15.922 -2.98 1 92 18 ALA B C 1
ATOM 878 O O . ALA B 1 18 ? -7.91 -15.516 -2.385 1 92 18 ALA B O 1
ATOM 879 N N . SER B 1 19 ? -9.023 -16.875 -3.879 1 84.94 19 SER B N 1
ATOM 880 C CA . SER B 1 19 ? -7.746 -17.406 -4.348 1 84.94 19 SER B CA 1
ATOM 881 C C . SER B 1 19 ? -6.953 -16.359 -5.113 1 84.94 19 SER B C 1
ATOM 883 O O . SER B 1 19 ? -7.527 -15.57 -5.871 1 84.94 19 SER B O 1
ATOM 885 N N . GLY B 1 20 ? -5.793 -16.359 -4.789 1 85.75 20 GLY B N 1
ATOM 886 C CA . GLY B 1 20 ? -4.918 -15.453 -5.504 1 85.75 20 GLY B CA 1
ATOM 887 C C . GLY B 1 20 ? -4.352 -16.031 -6.781 1 85.75 20 GLY B C 1
ATOM 888 O O . GLY B 1 20 ? -5.086 -16.641 -7.574 1 85.75 20 GLY B O 1
ATOM 889 N N . PHE B 1 21 ? -3.195 -15.766 -7.027 1 92.5 21 PHE B N 1
ATOM 890 C CA . PHE B 1 21 ? -2.553 -16.141 -8.281 1 92.5 21 PHE B CA 1
ATOM 891 C C . PHE B 1 21 ? -1.051 -16.328 -8.094 1 92.5 21 PHE B C 1
ATOM 893 O O . PHE B 1 21 ? -0.5 -15.922 -7.062 1 92.5 21 PHE B O 1
ATOM 900 N N . GLU B 1 22 ? -0.507 -16.969 -9.008 1 91.44 22 GLU B N 1
ATOM 901 C CA . GLU B 1 22 ? 0.919 -17.281 -8.953 1 91.44 22 GLU B CA 1
ATOM 902 C C . GLU B 1 22 ? 1.761 -16.016 -9.125 1 91.44 22 GLU B C 1
ATOM 904 O O . GLU B 1 22 ? 1.442 -15.164 -9.953 1 91.44 22 GLU B O 1
ATOM 909 N N . TRP B 1 23 ? 2.744 -15.945 -8.281 1 90.94 23 TRP B N 1
ATOM 910 C CA . TRP B 1 23 ? 3.758 -14.906 -8.438 1 90.94 23 TRP B CA 1
ATOM 911 C C . TRP B 1 23 ? 4.699 -15.234 -9.594 1 90.94 23 TRP B C 1
ATOM 913 O O . TRP B 1 23 ? 5.348 -16.281 -9.586 1 90.94 23 TRP B O 1
ATOM 923 N N . THR B 1 24 ? 4.715 -14.383 -10.609 1 93.19 24 THR B N 1
ATOM 924 C CA . THR B 1 24 ? 5.473 -14.68 -11.82 1 93.19 24 THR B CA 1
ATOM 925 C C . THR B 1 24 ? 6.594 -13.664 -12.023 1 93.19 24 THR B C 1
ATOM 927 O O . THR B 1 24 ? 6.594 -12.602 -11.391 1 93.19 24 THR B O 1
ATOM 930 N N . GLN B 1 25 ? 7.488 -14.016 -12.961 1 94.38 25 GLN B N 1
ATOM 931 C CA . GLN B 1 25 ? 8.562 -13.094 -13.336 1 94.38 25 GLN B CA 1
ATOM 932 C C . GLN B 1 25 ? 8 -11.828 -13.961 1 94.38 25 GLN B C 1
ATOM 934 O O . GLN B 1 25 ? 8.562 -10.742 -13.797 1 94.38 25 GLN B O 1
ATOM 939 N N . ASP B 1 26 ? 6.875 -11.945 -14.68 1 93.88 26 ASP B N 1
ATOM 940 C CA . ASP B 1 26 ? 6.246 -10.781 -15.297 1 93.88 26 ASP B CA 1
ATOM 941 C C . ASP B 1 26 ? 5.828 -9.758 -14.242 1 93.88 26 ASP B C 1
ATOM 943 O O . ASP B 1 26 ? 5.957 -8.547 -14.453 1 93.88 26 ASP B O 1
ATOM 947 N N . LEU B 1 27 ? 5.324 -10.195 -13.102 1 94.06 27 LEU B N 1
ATOM 948 C CA . LEU B 1 27 ? 4.918 -9.312 -12.016 1 94.06 27 LEU B CA 1
ATOM 949 C C . LEU B 1 27 ? 6.137 -8.68 -11.344 1 94.06 27 LEU B C 1
ATOM 951 O O . LEU B 1 27 ? 6.125 -7.492 -11.016 1 94.06 27 LEU B O 1
ATOM 955 N N . ILE B 1 28 ? 7.16 -9.477 -11.203 1 94.25 28 ILE B N 1
ATOM 956 C CA . ILE B 1 28 ? 8.398 -9 -10.602 1 94.25 28 ILE B CA 1
ATOM 957 C C . ILE B 1 28 ? 8.992 -7.875 -11.453 1 94.25 28 ILE B C 1
ATOM 959 O O . ILE B 1 28 ? 9.492 -6.883 -10.922 1 94.25 28 ILE B O 1
ATOM 963 N N . ASP B 1 29 ? 8.82 -8.008 -12.734 1 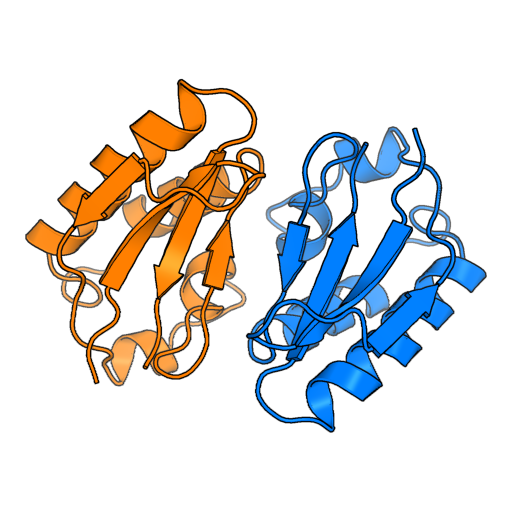95.56 29 ASP B N 1
ATOM 964 C CA . ASP B 1 29 ? 9.5 -7.113 -13.672 1 95.56 29 ASP B CA 1
ATOM 965 C C . ASP B 1 29 ? 8.609 -5.93 -14.031 1 95.56 29 ASP B C 1
ATOM 967 O O . ASP B 1 29 ? 8.977 -5.105 -14.875 1 95.56 29 ASP B O 1
ATOM 971 N N . LEU B 1 30 ? 7.457 -5.902 -13.477 1 96.19 30 LEU B N 1
ATOM 972 C CA . LEU B 1 30 ? 6.562 -4.801 -13.82 1 96.19 30 LEU B CA 1
ATOM 973 C C . LEU B 1 30 ? 7.242 -3.457 -13.578 1 96.19 30 LEU B C 1
ATOM 975 O O . LEU B 1 30 ? 7.906 -3.266 -12.555 1 96.19 30 LEU B O 1
ATOM 979 N N . ASP B 1 31 ? 7.043 -2.568 -14.523 1 96.44 31 ASP B N 1
ATOM 980 C CA . ASP B 1 31 ? 7.594 -1.22 -14.414 1 96.44 31 ASP B CA 1
ATOM 981 C C . ASP B 1 31 ? 6.863 -0.421 -13.336 1 96.44 31 ASP B C 1
ATOM 983 O O . ASP B 1 31 ? 5.723 0.004 -13.531 1 96.44 31 ASP B O 1
ATOM 987 N N . GLY B 1 32 ? 7.461 -0.178 -12.25 1 96.19 32 GLY B N 1
ATOM 988 C CA . GLY B 1 32 ? 6.867 0.507 -11.117 1 96.19 32 GLY B CA 1
ATOM 989 C C . GLY B 1 32 ? 6.516 1.953 -11.406 1 96.19 32 GLY B C 1
ATOM 990 O O . GLY B 1 32 ? 5.734 2.568 -10.68 1 96.19 32 GLY B O 1
ATOM 991 N N . SER B 1 33 ? 7.16 2.553 -12.414 1 95.38 33 SER B N 1
ATOM 992 C CA . SER B 1 33 ? 6.805 3.914 -12.797 1 95.38 33 SER B CA 1
ATOM 993 C C . SER B 1 33 ? 5.477 3.945 -13.547 1 95.38 33 SER B C 1
ATOM 995 O O . SER B 1 33 ? 4.812 4.984 -13.602 1 95.38 33 SER B O 1
ATOM 997 N N . VAL B 1 34 ? 5.039 2.859 -14.125 1 96.62 34 VAL B N 1
ATOM 998 C CA . VAL B 1 34 ? 3.793 2.756 -14.875 1 96.62 34 VAL B CA 1
ATOM 999 C C . VAL B 1 34 ? 2.717 2.115 -14.008 1 96.62 34 VAL B C 1
ATOM 1001 O O . VAL B 1 34 ? 1.56 2.541 -14.023 1 96.62 34 VAL B O 1
ATOM 1004 N N . TYR B 1 35 ? 3.111 1.081 -13.242 1 98.12 35 TYR B N 1
ATOM 1005 C CA . TYR B 1 35 ? 2.188 0.318 -12.414 1 98.12 35 TYR B CA 1
ATOM 1006 C C . TYR B 1 35 ? 2.639 0.316 -10.953 1 98.12 35 TYR B C 1
ATOM 1008 O O . TYR B 1 35 ? 2.918 -0.743 -10.391 1 98.12 35 TYR B O 1
ATOM 1016 N N . PRO B 1 36 ? 2.67 1.422 -10.336 1 98.12 36 PRO B N 1
ATOM 1017 C CA . PRO B 1 36 ? 3.238 1.517 -8.992 1 98.12 36 PRO B CA 1
ATOM 1018 C C . PRO B 1 36 ? 2.52 0.624 -7.98 1 98.12 36 PRO B C 1
ATOM 1020 O O . PRO B 1 36 ? 3.152 0.078 -7.074 1 98.12 36 PRO B O 1
ATOM 1023 N N . MET B 1 37 ? 1.244 0.489 -8.016 1 98.31 37 MET B N 1
ATOM 1024 C CA . MET B 1 37 ? 0.528 -0.338 -7.043 1 98.31 37 MET B CA 1
ATOM 1025 C C . MET B 1 37 ? 0.89 -1.81 -7.211 1 98.31 37 MET B C 1
ATOM 1027 O O . MET B 1 37 ? 1.295 -2.467 -6.254 1 98.31 37 MET B O 1
ATOM 1031 N N . LEU B 1 38 ? 0.786 -2.27 -8.469 1 98 38 LEU B N 1
ATOM 1032 C CA . LEU B 1 38 ? 1.011 -3.686 -8.727 1 98 38 LEU B CA 1
ATOM 1033 C C . LEU B 1 38 ? 2.484 -4.043 -8.562 1 98 38 LEU B C 1
ATOM 1035 O O . LEU B 1 38 ? 2.812 -5.156 -8.141 1 98 38 LEU B O 1
ATOM 1039 N N . ALA B 1 39 ? 3.35 -3.129 -8.883 1 97.5 39 ALA B N 1
ATOM 1040 C CA . ALA B 1 39 ? 4.785 -3.363 -8.734 1 97.5 39 ALA B CA 1
ATOM 1041 C C . ALA B 1 39 ? 5.168 -3.5 -7.262 1 97.5 39 ALA B C 1
ATOM 1043 O O . ALA B 1 39 ? 6.258 -3.982 -6.941 1 97.5 39 ALA B O 1
ATOM 1044 N N . GLY B 1 40 ? 4.32 -3.039 -6.395 1 97.5 40 GLY B N 1
ATOM 1045 C CA . GLY B 1 40 ? 4.566 -3.127 -4.965 1 97.5 40 GLY B CA 1
ATOM 1046 C C . GLY B 1 40 ? 4.219 -4.484 -4.383 1 97.5 40 GLY B C 1
ATOM 1047 O O . GLY B 1 40 ? 4.555 -4.777 -3.232 1 97.5 40 GLY B O 1
ATOM 1048 N N . LEU B 1 41 ? 3.512 -5.316 -5.129 1 96.62 41 LEU B N 1
ATOM 1049 C CA . LEU B 1 41 ? 3.174 -6.656 -4.656 1 96.62 41 LEU B CA 1
ATOM 1050 C C . LEU B 1 41 ? 4.43 -7.484 -4.426 1 96.62 41 LEU B C 1
ATOM 1052 O O . LEU B 1 41 ? 5.434 -7.305 -5.117 1 96.62 41 LEU B O 1
ATOM 1056 N N . CYS B 1 42 ? 4.301 -8.375 -3.49 1 92.81 42 CYS B N 1
ATOM 1057 C CA . CYS B 1 42 ? 5.414 -9.234 -3.127 1 92.81 42 CYS B CA 1
ATOM 1058 C C . CYS B 1 42 ? 4.918 -10.617 -2.713 1 92.81 42 CYS B C 1
ATOM 1060 O O . CYS B 1 42 ? 3.92 -10.734 -2.002 1 92.81 42 CYS B O 1
ATOM 1062 N N . ALA B 1 43 ? 5.598 -11.672 -3.158 1 90.75 43 ALA B N 1
ATOM 1063 C CA . ALA B 1 43 ? 5.18 -13.047 -2.881 1 90.75 43 ALA B CA 1
ATOM 1064 C C . ALA B 1 43 ? 5.434 -13.414 -1.421 1 90.75 43 ALA B C 1
ATOM 1066 O O . ALA B 1 43 ? 4.773 -14.297 -0.872 1 90.75 43 ALA B O 1
ATOM 1067 N N . TYR B 1 44 ? 6.387 -12.711 -0.778 1 91.62 44 TYR B N 1
ATOM 1068 C CA . TYR B 1 44 ? 6.828 -13.148 0.542 1 91.62 44 TYR B CA 1
ATOM 1069 C C . TYR B 1 44 ? 6.324 -12.203 1.626 1 91.62 44 TYR B C 1
ATOM 1071 O O . TYR B 1 44 ? 6.469 -12.477 2.818 1 91.62 44 TYR B O 1
ATOM 1079 N N . LEU B 1 45 ? 5.879 -11.133 1.235 1 92.62 45 LEU B N 1
ATOM 1080 C CA . LEU B 1 45 ? 5.336 -10.141 2.152 1 92.62 45 LEU B CA 1
ATOM 1081 C C . LEU B 1 45 ? 3.895 -9.797 1.793 1 92.62 45 LEU B C 1
ATOM 1083 O O . LEU B 1 45 ? 3.514 -9.844 0.621 1 92.62 45 LEU B O 1
ATOM 1087 N N . ASP B 1 46 ? 3.178 -9.422 2.803 1 93.88 46 ASP B N 1
ATOM 1088 C CA . ASP B 1 46 ? 1.836 -8.922 2.525 1 93.88 46 ASP B CA 1
ATOM 1089 C C . ASP B 1 46 ? 1.892 -7.523 1.905 1 93.88 46 ASP B C 1
ATOM 1091 O O . ASP B 1 46 ? 2.789 -6.738 2.215 1 93.88 46 ASP B O 1
ATOM 1095 N N . THR B 1 47 ? 1.043 -7.246 1.005 1 96.12 47 THR B N 1
ATOM 1096 C CA . THR B 1 47 ? 0.763 -5.914 0.478 1 96.12 47 THR B CA 1
ATOM 1097 C C . THR B 1 47 ? -0.669 -5.496 0.797 1 96.12 47 THR B C 1
ATOM 1099 O O . THR B 1 47 ? -1.611 -6.254 0.556 1 96.12 47 THR B O 1
ATOM 1102 N N . VAL B 1 48 ? -0.829 -4.336 1.351 1 96.31 48 VAL B N 1
ATOM 1103 C CA . VAL B 1 48 ? -2.131 -3.867 1.812 1 96.31 48 VAL B CA 1
ATOM 1104 C C . VAL B 1 48 ? -2.5 -2.57 1.093 1 96.31 48 VAL B C 1
ATOM 1106 O O . VAL B 1 48 ? -1.678 -1.656 0.989 1 96.31 48 VAL B O 1
ATOM 1109 N N . PHE B 1 49 ? -3.738 -2.475 0.548 1 97.75 49 PHE B N 1
ATOM 1110 C CA . PHE B 1 49 ? -4.258 -1.258 -0.066 1 97.75 49 PHE B CA 1
ATOM 1111 C C . PHE B 1 49 ? -5.48 -0.75 0.686 1 97.75 49 PHE B C 1
ATOM 1113 O O . PHE B 1 49 ? -6.441 -1.497 0.896 1 97.75 49 PHE B O 1
ATOM 1120 N N . ASN B 1 50 ? -5.414 0.505 1.092 1 96.75 50 ASN B N 1
ATOM 1121 C CA . ASN B 1 50 ? -6.582 1.134 1.697 1 96.75 50 ASN B CA 1
ATOM 1122 C C . ASN B 1 50 ? -7.523 1.7 0.64 1 96.75 50 ASN B C 1
ATOM 1124 O O . ASN B 1 50 ? -7.281 1.551 -0.559 1 96.75 50 ASN B O 1
ATOM 1128 N N . GLN B 1 51 ? -8.602 2.312 1.071 1 96.44 51 GLN B N 1
ATOM 1129 C CA . GLN B 1 51 ? -9.672 2.783 0.199 1 96.44 51 GLN B CA 1
ATOM 1130 C C . GLN B 1 51 ? -9.164 3.838 -0.778 1 96.44 51 GLN B C 1
ATOM 1132 O O . GLN B 1 51 ? -9.656 3.939 -1.902 1 96.44 51 GLN B O 1
ATOM 1137 N N . ARG B 1 52 ? -8.211 4.594 -0.383 1 95.69 52 ARG B N 1
ATOM 1138 C CA . ARG B 1 52 ? -7.66 5.625 -1.261 1 95.69 52 ARG B CA 1
ATOM 1139 C C . ARG B 1 52 ? -6.793 5.004 -2.354 1 95.69 52 ARG B C 1
ATOM 1141 O O . ARG B 1 52 ? -6.711 5.539 -3.461 1 95.69 52 ARG B O 1
ATOM 1148 N N . GLN B 1 53 ? -6.176 3.947 -2.066 1 97.56 53 GLN B N 1
ATOM 1149 C CA . GLN B 1 53 ? -5.234 3.297 -2.971 1 97.56 53 GLN B CA 1
ATOM 1150 C C . GLN B 1 53 ? -5.957 2.359 -3.936 1 97.56 53 GLN B C 1
ATOM 1152 O O . GLN B 1 53 ? -5.508 2.158 -5.066 1 97.56 53 GLN B O 1
ATOM 1157 N N . VAL B 1 54 ? -7.094 1.831 -3.545 1 98.25 54 VAL B N 1
ATOM 1158 C CA . VAL B 1 54 ? -7.789 0.788 -4.289 1 98.25 54 VAL B CA 1
ATOM 1159 C C . VAL B 1 54 ? -8.164 1.305 -5.676 1 98.25 54 VAL B C 1
ATOM 1161 O O . VAL B 1 54 ? -7.938 0.626 -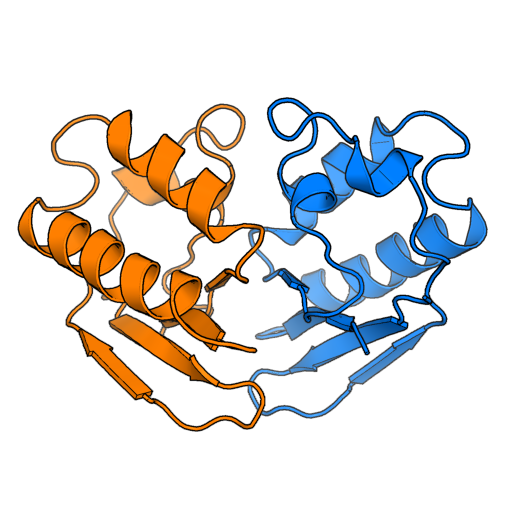6.68 1 98.25 54 VAL B O 1
ATOM 1164 N N . PRO B 1 55 ? -8.641 2.51 -5.801 1 98.12 55 PRO B N 1
ATOM 1165 C CA . PRO B 1 55 ? -8.938 2.982 -7.152 1 98.12 55 PRO B CA 1
ATOM 1166 C C . PRO B 1 55 ? -7.695 3.062 -8.039 1 98.12 55 PRO B C 1
ATOM 1168 O O . PRO B 1 55 ? -7.777 2.818 -9.242 1 98.12 55 PRO B O 1
ATOM 1171 N N . MET B 1 56 ? -6.59 3.412 -7.477 1 97.88 56 MET B N 1
ATOM 1172 C CA . MET B 1 56 ? -5.344 3.451 -8.234 1 97.88 56 MET B CA 1
ATOM 1173 C C . MET B 1 56 ? -4.957 2.059 -8.719 1 97.88 56 MET B C 1
ATOM 1175 O O . MET B 1 56 ? -4.527 1.892 -9.859 1 97.88 56 MET B O 1
ATOM 1179 N N . LEU B 1 57 ? -5.105 1.089 -7.832 1 98.31 57 LEU B N 1
ATOM 1180 C CA . LEU B 1 57 ? -4.836 -0.302 -8.18 1 98.31 57 LEU B CA 1
ATOM 1181 C C . LEU B 1 57 ? -5.73 -0.761 -9.32 1 98.31 57 LEU B C 1
ATOM 1183 O O . LEU B 1 57 ? -5.254 -1.385 -10.273 1 98.31 57 LEU B O 1
ATOM 1187 N N . LEU B 1 58 ? -7.027 -0.416 -9.211 1 98.38 58 LEU B N 1
ATOM 1188 C CA . LEU B 1 58 ? -7.988 -0.836 -10.227 1 98.38 58 LEU B CA 1
ATOM 1189 C C . LEU B 1 58 ? -7.672 -0.192 -11.578 1 98.38 58 LEU B C 1
ATOM 1191 O O . LEU B 1 58 ? -7.812 -0.83 -12.625 1 98.38 58 LEU B O 1
ATOM 1195 N N . ALA B 1 59 ? -7.266 1.011 -11.539 1 98.19 59 ALA B N 1
ATOM 1196 C CA . ALA B 1 59 ? -6.875 1.681 -12.781 1 98.19 59 ALA B CA 1
ATOM 1197 C C . ALA B 1 59 ? -5.688 0.977 -13.438 1 98.19 59 ALA B C 1
ATOM 1199 O O . ALA B 1 59 ? -5.625 0.865 -14.664 1 98.19 59 ALA B O 1
ATOM 1200 N N . GLU B 1 60 ? -4.711 0.571 -12.633 1 98.25 60 GLU B N 1
ATOM 1201 C CA . GLU B 1 60 ? -3.574 -0.174 -13.164 1 98.25 60 GLU B CA 1
ATOM 1202 C C . GLU B 1 60 ? -4.02 -1.503 -13.766 1 98.25 60 GLU B C 1
ATOM 1204 O O . GLU B 1 60 ? -3.533 -1.904 -14.828 1 98.25 60 GLU B O 1
ATOM 1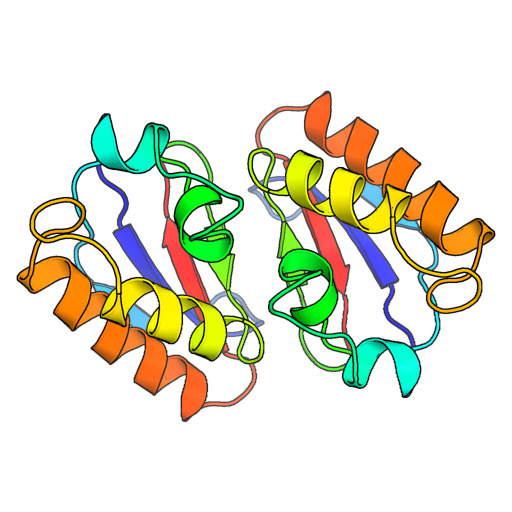209 N N . LEU B 1 61 ? -4.902 -2.166 -13.039 1 97.44 61 LEU B N 1
ATOM 1210 C CA . LEU B 1 61 ? -5.395 -3.461 -13.5 1 97.44 61 LEU B CA 1
ATOM 1211 C C . LEU B 1 61 ? -6.055 -3.34 -14.867 1 97.44 61 LEU B C 1
ATOM 1213 O O . LEU B 1 61 ? -5.918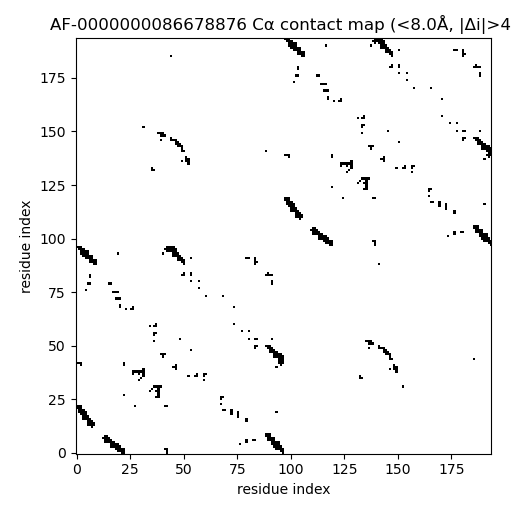 -4.23 -15.703 1 97.44 61 LEU B O 1
ATOM 1217 N N . GLU B 1 62 ? -6.711 -2.266 -15.133 1 97.12 62 GLU B N 1
ATOM 1218 C CA . GLU B 1 62 ? -7.406 -2.033 -16.391 1 97.12 62 GLU B CA 1
ATOM 1219 C C . GLU B 1 62 ? -6.422 -1.904 -17.562 1 97.12 62 GLU B C 1
ATOM 1221 O O . GLU B 1 62 ? -6.746 -2.242 -18.703 1 97.12 62 GLU B O 1
ATOM 1226 N N . ARG B 1 63 ? -5.246 -1.492 -17.219 1 96.75 63 ARG B N 1
ATOM 1227 C CA . ARG B 1 63 ? -4.289 -1.229 -18.297 1 96.75 63 ARG B CA 1
ATOM 1228 C C . ARG B 1 63 ? -3.227 -2.324 -18.359 1 96.75 63 ARG B C 1
ATOM 1230 O O . ARG B 1 63 ? -2.316 -2.264 -19.188 1 96.75 63 ARG B O 1
ATOM 1237 N N . LEU B 1 64 ? -3.279 -3.209 -17.391 1 97.25 64 LEU B N 1
ATOM 1238 C CA . LEU B 1 64 ? -2.264 -4.254 -17.281 1 97.25 64 LEU B CA 1
ATOM 1239 C C . LEU B 1 64 ? -2.275 -5.145 -18.516 1 97.25 64 LEU B C 1
ATOM 1241 O O . LEU B 1 64 ? -3.34 -5.566 -18.984 1 97.25 64 LEU B O 1
ATOM 1245 N N . PRO B 1 65 ? -1.124 -5.371 -19.156 1 95.62 65 PRO B N 1
ATOM 1246 C CA . PRO B 1 65 ? -1.093 -6.285 -20.297 1 95.62 65 PRO B CA 1
ATOM 1247 C C . PRO B 1 65 ? -1.689 -7.652 -19.984 1 95.62 65 PRO B C 1
ATOM 1249 O O . PRO B 1 65 ? -1.563 -8.133 -18.859 1 95.62 65 PRO B O 1
ATOM 1252 N N . SER B 1 66 ? -2.234 -8.266 -20.984 1 94.25 66 SER B N 1
ATOM 1253 C CA . SER B 1 66 ? -2.844 -9.586 -20.828 1 94.25 66 SER B CA 1
ATOM 1254 C C . SER B 1 66 ? -1.816 -10.617 -20.375 1 94.25 66 SER B C 1
ATOM 1256 O O . SER B 1 66 ? -0.683 -10.625 -20.859 1 94.25 66 SER B O 1
ATOM 1258 N N . GLY B 1 67 ? -2.246 -11.477 -19.469 1 93.31 67 GLY B N 1
ATOM 1259 C CA . GLY B 1 67 ? -1.414 -12.609 -19.094 1 93.31 67 GLY B CA 1
ATOM 1260 C C . GLY B 1 67 ? -0.569 -12.352 -17.875 1 93.31 67 GLY B C 1
ATOM 1261 O O . GLY B 1 67 ? -0.044 -13.289 -17.266 1 93.31 67 GLY B O 1
ATOM 1262 N N . VAL B 1 68 ? -0.34 -11.148 -17.5 1 95.31 68 VAL B N 1
ATOM 1263 C CA . VAL B 1 68 ? 0.467 -10.852 -16.312 1 95.31 68 VAL B CA 1
ATOM 1264 C C . VAL B 1 68 ? -0.25 -11.336 -15.062 1 95.31 68 VAL B C 1
ATOM 1266 O O . VAL B 1 68 ? 0.353 -12 -14.211 1 95.31 68 VAL B O 1
ATOM 1269 N N . ILE B 1 69 ? -1.479 -10.977 -14.938 1 95.5 69 ILE B N 1
ATOM 1270 C CA . ILE B 1 69 ? -2.381 -11.523 -13.93 1 95.5 69 ILE B CA 1
ATOM 1271 C C . ILE B 1 69 ? -3.51 -12.297 -14.609 1 95.5 69 ILE B C 1
ATOM 1273 O O . ILE B 1 69 ? -4.141 -11.797 -15.539 1 95.5 69 ILE B O 1
ATOM 1277 N N . PRO B 1 70 ? -3.713 -13.531 -14.156 1 94.94 70 PRO B N 1
ATOM 1278 C CA . PRO B 1 70 ? -4.797 -14.305 -14.766 1 94.94 70 PRO B CA 1
ATOM 1279 C C . PRO B 1 70 ? -6.148 -13.602 -14.68 1 94.94 70 PRO B C 1
ATOM 1281 O O . PRO B 1 70 ? -6.441 -12.945 -13.672 1 94.94 70 PRO B O 1
ATOM 1284 N N . VAL B 1 71 ? -6.98 -13.836 -15.688 1 94.75 71 VAL B N 1
ATOM 1285 C CA . VAL B 1 71 ? -8.281 -13.188 -15.812 1 94.75 71 VAL B CA 1
ATOM 1286 C C . VAL B 1 71 ? -9.117 -13.453 -14.562 1 94.75 71 VAL B C 1
ATOM 1288 O O . VAL B 1 71 ? -9.734 -12.539 -14.016 1 94.75 71 VAL B O 1
ATOM 1291 N N . ALA B 1 72 ? -9.133 -14.703 -14.117 1 94.44 72 ALA B N 1
ATOM 1292 C CA . ALA B 1 72 ? -9.922 -15.078 -12.938 1 94.44 72 ALA B CA 1
ATOM 1293 C C . ALA B 1 72 ? -9.445 -14.32 -11.703 1 94.44 72 ALA B C 1
ATOM 1295 O O . ALA B 1 72 ? -10.258 -13.875 -10.891 1 94.44 72 ALA B O 1
ATOM 1296 N N . ALA B 1 73 ? -8.133 -14.242 -11.594 1 94.94 73 ALA B N 1
ATOM 1297 C CA . ALA B 1 73 ? -7.574 -13.523 -10.453 1 94.94 73 ALA B CA 1
ATOM 1298 C C . ALA B 1 73 ? -7.91 -12.039 -10.516 1 94.94 73 ALA B C 1
ATOM 1300 O O . ALA B 1 73 ? -8.219 -11.422 -9.5 1 94.94 73 ALA B O 1
ATOM 1301 N N . ALA B 1 74 ? -7.797 -11.453 -11.656 1 96.31 74 ALA B N 1
ATOM 1302 C CA . ALA B 1 74 ? -8.156 -10.055 -11.836 1 96.31 74 ALA B CA 1
ATOM 1303 C C . ALA B 1 74 ? -9.617 -9.805 -11.461 1 96.31 74 ALA B C 1
ATOM 1305 O O . ALA B 1 74 ? -9.945 -8.789 -10.844 1 96.31 74 ALA B O 1
ATOM 1306 N N . ALA B 1 75 ? -10.492 -10.711 -11.859 1 96.31 75 ALA B N 1
ATOM 1307 C CA . ALA B 1 75 ? -11.906 -10.594 -11.516 1 96.31 75 ALA B CA 1
ATOM 1308 C C . ALA B 1 75 ? -12.094 -10.609 -10 1 96.31 75 ALA B C 1
ATOM 1310 O O . ALA B 1 75 ? -12.906 -9.852 -9.461 1 96.31 75 ALA B O 1
ATOM 1311 N N . GLU B 1 76 ? -11.352 -11.469 -9.344 1 96.12 76 GLU B N 1
ATOM 1312 C CA . GLU B 1 76 ? -11.438 -11.539 -7.887 1 96.12 76 GLU B CA 1
ATOM 1313 C C . GLU B 1 76 ? -10.922 -10.258 -7.242 1 96.12 76 GLU B C 1
ATOM 1315 O O . GLU B 1 76 ? -11.484 -9.781 -6.258 1 96.12 76 GLU B O 1
ATOM 1320 N N . ILE B 1 77 ? -9.797 -9.742 -7.762 1 97.25 77 ILE B N 1
ATOM 1321 C CA . ILE B 1 77 ? -9.281 -8.477 -7.25 1 97.25 77 ILE B CA 1
ATOM 1322 C C . ILE B 1 77 ? -10.352 -7.395 -7.363 1 97.25 77 ILE B C 1
ATOM 1324 O O . ILE B 1 77 ? -10.594 -6.652 -6.41 1 97.25 77 ILE B O 1
ATOM 1328 N N . ARG B 1 78 ? -11.039 -7.324 -8.5 1 97.81 78 ARG B N 1
ATOM 1329 C CA . ARG B 1 78 ? -12.078 -6.32 -8.711 1 97.81 78 ARG B CA 1
ATOM 1330 C C . ARG B 1 78 ? -13.234 -6.523 -7.734 1 97.81 78 ARG B C 1
ATOM 1332 O O . ARG B 1 78 ? -13.758 -5.559 -7.172 1 97.81 78 ARG B O 1
ATOM 1339 N N . ARG B 1 79 ? -13.609 -7.734 -7.594 1 97.75 79 ARG B N 1
ATOM 1340 C CA . ARG B 1 79 ? -14.711 -8.047 -6.691 1 97.75 79 ARG B CA 1
ATOM 1341 C C . ARG B 1 79 ? -14.383 -7.629 -5.262 1 97.75 79 ARG B C 1
ATOM 1343 O O . ARG B 1 79 ? -15.188 -6.965 -4.605 1 97.75 79 ARG B O 1
ATOM 1350 N N . LEU B 1 80 ? -13.234 -8.008 -4.758 1 97.38 80 LEU B N 1
ATOM 1351 C CA . LEU B 1 80 ? -12.836 -7.684 -3.393 1 97.38 80 LEU B CA 1
ATOM 1352 C C . LEU B 1 80 ? -12.609 -6.184 -3.229 1 97.38 80 LEU B C 1
ATOM 1354 O O . LEU B 1 80 ? -12.906 -5.621 -2.172 1 97.38 80 LEU B O 1
ATOM 1358 N N . ALA B 1 81 ? -12.047 -5.598 -4.266 1 97.69 81 ALA B N 1
ATOM 1359 C CA . ALA B 1 81 ? -11.875 -4.145 -4.25 1 97.69 81 ALA B CA 1
ATOM 1360 C C . ALA B 1 81 ? -13.219 -3.441 -4.074 1 97.69 81 ALA B C 1
ATOM 1362 O O . ALA B 1 81 ? -13.32 -2.451 -3.346 1 97.69 81 ALA B O 1
ATOM 1363 N N . ALA B 1 82 ? -14.234 -3.912 -4.742 1 97.56 82 ALA B N 1
ATOM 1364 C CA . ALA B 1 82 ? -15.57 -3.342 -4.598 1 97.56 82 ALA B CA 1
ATOM 1365 C C . ALA B 1 82 ? -16.062 -3.436 -3.152 1 97.56 82 ALA B C 1
ATOM 1367 O O . ALA B 1 82 ? -16.672 -2.502 -2.637 1 97.56 82 ALA B O 1
ATOM 1368 N N . MET B 1 83 ? -15.742 -4.516 -2.578 1 96.06 83 MET B N 1
ATOM 1369 C CA . MET B 1 83 ? -16.109 -4.699 -1.178 1 96.06 83 MET B CA 1
ATOM 1370 C C . MET B 1 83 ? -15.43 -3.662 -0.293 1 96.06 83 MET B C 1
ATOM 1372 O O . MET B 1 83 ? -16.031 -3.152 0.654 1 96.06 83 MET B O 1
ATOM 1376 N N . VAL B 1 84 ? -14.18 -3.441 -0.561 1 96.75 84 VAL B N 1
ATOM 1377 C CA . VAL B 1 84 ? -13.414 -2.453 0.199 1 96.75 84 VAL B CA 1
ATOM 1378 C C . VAL B 1 84 ? -14.047 -1.072 0.025 1 96.75 84 VAL B C 1
ATOM 1380 O O . VAL B 1 84 ? -14.227 -0.34 1 1 96.75 84 VAL B O 1
ATOM 1383 N N . MET B 1 85 ? -14.43 -0.766 -1.185 1 96.56 85 MET B N 1
ATOM 1384 C CA . MET B 1 85 ? -14.945 0.562 -1.498 1 96.56 85 MET B CA 1
ATOM 1385 C C . MET B 1 85 ? -16.344 0.753 -0.916 1 96.56 85 MET B C 1
ATOM 1387 O O . MET B 1 85 ? -16.734 1.874 -0.584 1 96.56 85 MET B O 1
ATOM 1391 N N . GLU B 1 86 ? -17.031 -0.248 -0.719 1 94.94 86 GLU B N 1
ATOM 1392 C CA . GLU B 1 86 ? -18.422 -0.184 -0.244 1 94.94 86 GLU B CA 1
ATOM 1393 C C . GLU B 1 86 ? -18.469 -0.135 1.28 1 94.94 86 GLU B C 1
ATOM 1395 O O . GLU B 1 86 ? -19.5 0.213 1.857 1 94.94 86 GLU B O 1
ATOM 1400 N N . GLY B 1 87 ? -17.391 -0.543 1.87 1 91.06 87 GLY B N 1
ATOM 1401 C CA . GLY B 1 87 ? -17.391 -0.607 3.322 1 91.06 87 GLY B CA 1
ATOM 1402 C C . GLY B 1 87 ? -16.531 0.474 3.963 1 91.06 87 GLY B C 1
ATOM 1403 O O . GLY B 1 87 ? -15.883 1.25 3.266 1 91.06 87 GLY B O 1
ATOM 1404 N N . GLN B 1 88 ? -16.656 0.524 5.305 1 90.06 88 GLN B N 1
ATOM 1405 C CA . GLN B 1 88 ? -15.82 1.456 6.059 1 90.06 88 GLN B CA 1
ATOM 1406 C C . GLN B 1 88 ? -14.641 0.738 6.707 1 90.06 88 GLN B C 1
ATOM 1408 O O . GLN B 1 88 ? -14.781 -0.389 7.184 1 90.06 88 GLN B O 1
ATOM 1413 N N . HIS B 1 89 ? -13.539 1.373 6.672 1 91.06 89 HIS B N 1
ATOM 1414 C CA . HIS B 1 89 ? -12.344 0.886 7.348 1 91.06 89 HIS B CA 1
ATOM 1415 C C . HIS B 1 89 ? -11.992 -0.527 6.898 1 91.06 89 HIS B C 1
ATOM 1417 O O . HIS B 1 89 ? -11.773 -1.412 7.73 1 91.06 89 HIS B O 1
ATOM 1423 N N . ARG B 1 90 ? -12.078 -0.779 5.652 1 94.5 90 ARG B N 1
ATOM 1424 C CA . ARG B 1 90 ? -11.68 -2.055 5.062 1 94.5 90 ARG B CA 1
ATOM 1425 C C . ARG B 1 90 ? -10.43 -1.893 4.199 1 94.5 90 ARG B C 1
ATOM 1427 O O . ARG B 1 90 ? -10.195 -0.819 3.643 1 94.5 90 ARG B O 1
ATOM 1434 N N . TYR B 1 91 ? -9.734 -3.016 4.074 1 96.5 91 TYR B N 1
ATOM 1435 C CA . TYR B 1 91 ? -8.484 -3.037 3.33 1 96.5 91 TYR B CA 1
ATOM 1436 C C . TYR B 1 91 ? -8.406 -4.258 2.422 1 96.5 91 TYR B C 1
ATOM 1438 O O . TYR B 1 91 ? -8.93 -5.324 2.76 1 96.5 91 TYR B O 1
ATOM 1446 N N . LEU B 1 92 ? -7.82 -4.105 1.349 1 96.94 92 LEU B N 1
ATOM 1447 C CA . LEU B 1 92 ? -7.516 -5.199 0.43 1 96.94 92 LEU B CA 1
ATOM 1448 C C . LEU B 1 92 ? -6.109 -5.738 0.674 1 96.94 92 LEU B C 1
ATOM 1450 O O . LEU B 1 92 ? -5.129 -4.996 0.581 1 96.94 92 LEU B O 1
ATOM 1454 N N . TRP B 1 93 ? -6.016 -6.984 0.977 1 96 93 TRP B N 1
ATOM 1455 C CA . TRP B 1 93 ? -4.746 -7.641 1.282 1 96 93 TRP B CA 1
ATOM 1456 C C . TRP B 1 93 ? -4.344 -8.594 0.162 1 96 93 TRP B C 1
ATOM 1458 O O . TRP B 1 93 ? -5.156 -9.406 -0.294 1 96 93 TRP B O 1
ATOM 1468 N N . PHE B 1 94 ? -3.193 -8.461 -0.345 1 96.12 94 PHE B N 1
ATOM 1469 C CA . PHE B 1 94 ? -2.457 -9.492 -1.064 1 96.12 94 PHE B CA 1
ATOM 1470 C C . PHE B 1 94 ? -1.488 -10.219 -0.134 1 96.12 94 PHE B C 1
ATOM 1472 O O . PHE B 1 94 ? -0.466 -9.656 0.263 1 96.12 94 PHE B O 1
ATOM 1479 N N . CYS B 1 95 ? -1.786 -11.414 0.213 1 93.12 95 CYS B N 1
ATOM 1480 C CA . CYS B 1 95 ? -1.084 -12.125 1.273 1 93.12 95 CYS B CA 1
ATOM 1481 C C . CYS B 1 95 ? 0.041 -12.984 0.704 1 93.12 95 CYS B C 1
ATOM 1483 O O . CYS B 1 95 ? -0.212 -13.938 -0.032 1 93.12 95 CYS B O 1
ATOM 1485 N N . GLY B 1 96 ? 1.232 -12.609 1.102 1 89.25 96 GLY B N 1
ATOM 1486 C CA . GLY B 1 96 ? 2.375 -13.445 0.757 1 89.25 96 GLY B CA 1
ATOM 1487 C C . GLY B 1 96 ? 2.695 -14.484 1.812 1 89.25 96 GLY B C 1
ATOM 1488 O O . GLY B 1 96 ? 2.184 -14.422 2.932 1 89.25 96 GLY B O 1
ATOM 1489 N N . ASP B 1 97 ? 3.457 -15.562 1.387 1 82.81 97 ASP B N 1
ATOM 1490 C CA . ASP B 1 97 ? 3.797 -16.656 2.287 1 82.81 97 ASP B CA 1
ATOM 1491 C C . ASP B 1 97 ? 5.289 -16.672 2.605 1 82.81 97 ASP B C 1
ATOM 1493 O O . ASP B 1 97 ? 6.109 -16.281 1.772 1 82.81 97 ASP B O 1
#

Nearest PDB structures (foldseek):
  3r5a-assembly2_F  TM=5.053E-01  e=5.979E-04  Pseudomonas aeruginosa
  3r5c-assembly1_C  TM=4.810E-01  e=6.374E-04  Pseudomonas aeruginosa
  3r5a-assembly2_E  TM=5.025E-01  e=1.290E-03  Pseudomonas aeruginosa
  3r5b-assembly1_B  TM=4.784E-01  e=9.364E-04  Pseudomonas aeruginosa
  3r5d-assembly2_D  TM=4.810E-01  e=1.064E-03  Pseudomonas aeruginosa

pLDDT: mean 93.64, std 5.74, range [65.0, 98.38]

Radius of gyration: 15.69 Å; Cα contacts (8 Å, |Δi|>4): 378; chains: 2; bounding box: 36×41×38 Å

Foldseek 3Di:
DFWWKFKDAPVGDTPDTDGAGDDDPLQCPDDCVLQVQSNPDDQAAKDKAALVCLVSNLVSLVVPDPPSGDPVNSVVSVVVSVVRNVDPRMMMMGHHD/DFWWKFKDAPVDDTPDTDGAGDDDVLQCPDDCVLQVQSNPDDQAAKDKAALVCLVSNLVSLVVPDPPNGDPVNSVVSVVVSVVRNVDPRMMMMTHHD